Protein 4JQR (pdb70)

CATH classification: 2.60.120.1350

Radius of gyration: 16.67 Å; Cα contacts (8 Å, |Δi|>4): 596; chains: 1; bounding box: 35×40×43 Å

Structure (mmCIF, N/CA/C/O backbone):
data_4JQR
#
_entry.id   4JQR
#
_cell.length_a   98.573
_cell.length_b   98.573
_cell.length_c   69.284
_cell.angle_alpha   90.000
_cell.angle_beta   90.000
_cell.angle_gamma   120.000
#
_symmetry.space_group_name_H-M   'P 32 2 1'
#
loop_
_entity.id
_entity.type
_entity.pdbx_description
1 polymer 'hypothetical protein'
2 non-polymer 'SODIUM ION'
3 non-polymer 'CHLORIDE ION'
4 non-polymer 'SULFATE ION'
5 non-polymer 1,2-ETHANEDIOL
6 water water
#
loop_
_atom_site.group_PDB
_atom_site.id
_atom_site.type_symbol
_atom_site.label_atom_id
_atom_site.label_alt_id
_atom_site.label_comp_id
_atom_site.label_asym_id
_atom_site.label_entity_id
_atom_site.label_seq_id
_atom_site.pdbx_PDB_ins_code
_atom_site.Cartn_x
_atom_site.Cartn_y
_atom_site.Cartn_z
_atom_site.occupancy
_atom_site.B_iso_or_equiv
_atom_site.auth_seq_id
_atom_site.auth_comp_id
_atom_site.auth_asym_id
_atom_site.auth_atom_id
_atom_site.pdbx_PDB_model_num
ATOM 1 N N . LYS A 1 8 ? 35.921 24.243 5.241 1.00 67.96 26 LYS A N 1
ATOM 2 C CA . LYS A 1 8 ? 37.245 24.834 5.483 1.00 65.59 26 LYS A CA 1
ATOM 3 C C . LYS A 1 8 ? 37.106 26.294 5.951 1.00 65.21 26 LYS A C 1
ATOM 4 O O . LYS A 1 8 ? 36.703 27.165 5.167 1.00 65.92 26 LYS A O 1
ATOM 7 N N . ASN A 1 9 ? 37.426 26.537 7.242 1.00 56.50 27 ASN A N 1
ATOM 8 C CA . ASN A 1 9 ? 37.382 27.834 7.920 1.00 53.06 27 ASN A CA 1
ATOM 9 C C . ASN A 1 9 ? 38.276 28.876 7.202 1.00 47.81 27 ASN A C 1
ATOM 10 O O . ASN A 1 9 ? 39.337 28.546 6.665 1.00 43.84 27 ASN A O 1
ATOM 15 N N . GLU A 1 10 ? 37.767 30.118 7.140 1.00 42.06 28 GLU A N 1
ATOM 16 C CA . GLU A 1 10 ? 38.403 31.276 6.525 1.00 40.09 28 GLU A CA 1
ATOM 17 C C . GLU A 1 10 ? 38.648 32.365 7.552 1.00 42.63 28 GLU A C 1
ATOM 18 O O . GLU A 1 10 ? 37.801 32.617 8.409 1.00 42.39 28 GLU A O 1
ATOM 24 N N . VAL A 1 11 ? 39.787 33.033 7.438 1.00 37.63 29 VAL A N 1
ATOM 25 C CA . VAL A 1 11 ? 40.121 34.127 8.334 1.00 37.38 29 VAL A CA 1
ATOM 26 C C . VAL A 1 11 ? 40.645 35.277 7.480 1.00 37.52 29 VAL A C 1
ATOM 27 O O . VAL A 1 11 ? 41.374 35.055 6.516 1.00 35.55 29 VAL A O 1
ATOM 31 N N . VAL A 1 12 ? 40.197 36.493 7.789 1.00 33.62 30 VAL A N 1
ATOM 32 C CA . VAL A 1 12 ? 40.634 37.698 7.090 1.00 32.51 30 VAL A CA 1
ATOM 33 C C . VAL A 1 12 ? 41.681 38.377 7.970 1.00 36.75 30 VAL A C 1
ATOM 34 O O . VAL A 1 12 ? 41.417 38.688 9.132 1.00 36.96 30 VAL A O 1
ATOM 38 N N . VAL A 1 13 ? 42.886 38.557 7.426 1.00 34.28 31 VAL A N 1
ATOM 39 C CA . VAL A 1 13 ? 43.995 39.199 8.144 1.00 33.85 31 VAL A CA 1
ATOM 40 C C . VAL A 1 13 ? 43.628 40.688 8.380 1.00 37.21 31 VAL A C 1
ATOM 41 O O . VAL A 1 13 ? 43.055 41.332 7.494 1.00 37.14 31 VAL A O 1
ATOM 45 N N . SER A 1 14 ? 43.883 41.198 9.593 1.00 32.24 32 SER A N 1
ATOM 46 C CA . SER A 1 14 ? 43.515 42.577 9.897 1.00 32.36 32 SER A CA 1
ATOM 47 C C . SER A 1 14 ? 44.604 43.322 10.640 1.00 36.06 32 SER A C 1
ATOM 48 O O . SER A 1 14 ? 45.149 42.825 11.631 1.00 36.15 32 SER A O 1
ATOM 51 N N . PHE A 1 15 ? 44.877 44.543 10.179 1.00 32.24 33 PHE A N 1
ATOM 52 C CA . PHE A 1 15 ? 45.823 45.464 10.816 1.00 31.70 33 PHE A CA 1
ATOM 53 C C . PHE A 1 15 ? 45.079 46.631 11.453 1.00 37.02 33 PHE A C 1
ATOM 54 O O . PHE A 1 15 ? 45.696 47.636 11.807 1.00 38.49 33 PHE A O 1
ATOM 62 N N . GLU A 1 16 ? 43.762 46.476 11.655 1.00 35.42 34 GLU A N 1
ATOM 63 C CA . GLU A 1 16 ? 42.957 47.464 12.370 1.00 38.80 34 GLU A CA 1
ATOM 64 C C . GLU A 1 16 ? 43.429 47.537 13.832 1.00 46.98 34 GLU A C 1
ATOM 65 O O . GLU A 1 16 ? 44.011 46.569 14.355 1.00 46.49 34 GLU A O 1
ATOM 71 N N . ASN A 1 17 ? 43.211 48.681 14.471 1.00 46.15 35 ASN A N 1
ATOM 72 C CA . ASN A 1 17 ? 43.544 48.923 15.886 1.00 47.65 35 ASN A CA 1
ATOM 73 C C . ASN A 1 17 ? 45.060 48.964 16.138 1.00 51.92 35 ASN A C 1
ATOM 74 O O . ASN A 1 17 ? 45.490 48.810 17.281 1.00 53.87 35 ASN A O 1
ATOM 79 N N . LEU A 1 18 ? 45.864 49.180 15.084 1.00 46.07 36 LEU A N 1
ATOM 80 C CA . LEU A 1 18 ? 47.313 49.293 15.209 1.00 44.81 36 LEU A CA 1
ATOM 81 C C . LEU A 1 18 ? 47.741 50.740 14.998 1.00 51.57 36 LEU A C 1
ATOM 82 O O . LEU A 1 18 ? 48.585 51.237 15.746 1.00 54.51 36 LEU A O 1
ATOM 87 N N . LEU A 1 19 ? 47.093 51.442 14.057 1.00 46.53 37 LEU A N 1
ATOM 88 C CA . LEU A 1 19 ? 47.375 52.849 13.795 1.00 47.09 37 LEU A CA 1
ATOM 89 C C . LEU A 1 19 ? 46.455 53.720 14.653 1.00 55.67 37 LEU A C 1
ATOM 90 O O . LEU A 1 19 ? 45.235 53.538 14.638 1.00 56.36 37 LEU A O 1
ATOM 95 N N . THR A 1 20 ? 47.045 54.644 15.417 1.00 53.92 38 THR A N 1
ATOM 96 C CA . THR A 1 20 ? 46.282 55.525 16.320 1.00 56.68 38 THR A CA 1
ATOM 97 C C . THR A 1 20 ? 45.888 56.854 15.647 1.00 62.33 38 THR A C 1
ATOM 98 O O . THR A 1 20 ? 44.901 57.477 16.052 1.00 64.64 38 THR A O 1
ATOM 102 N N . GLU A 1 21 ? 46.670 57.287 14.640 1.00 55.68 39 GLU A N 1
ATOM 103 C CA . GLU A 1 21 ? 46.470 58.570 13.968 1.00 55.24 39 GLU A CA 1
ATOM 104 C C . GLU A 1 21 ? 46.049 58.405 12.518 1.00 55.20 39 GLU A C 1
ATOM 105 O O . GLU A 1 21 ? 46.361 57.395 11.887 1.00 52.30 39 GLU A O 1
ATOM 111 N N . GLU A 1 22 ? 45.356 59.415 11.986 1.00 51.63 40 GLU A N 1
ATOM 112 C CA . GLU A 1 22 ? 44.956 59.465 10.585 1.00 50.97 40 GLU A CA 1
ATOM 113 C C . GLU A 1 22 ? 46.180 59.719 9.734 1.00 52.74 40 GLU A C 1
ATOM 114 O O . GLU A 1 22 ? 47.157 60.276 10.236 1.00 52.51 40 GLU A O 1
ATOM 120 N N . ASN A 1 23 ? 46.139 59.305 8.451 1.00 48.24 41 ASN A N 1
ATOM 121 C CA . ASN A 1 23 ? 47.212 59.514 7.482 1.00 47.38 41 ASN A CA 1
ATOM 122 C C . ASN A 1 23 ? 48.571 58.992 8.030 1.00 48.58 41 ASN A C 1
ATOM 123 O O . ASN A 1 23 ? 49.591 59.679 7.976 1.00 48.87 41 ASN A O 1
ATOM 128 N N . SER A 1 24 ? 48.564 57.780 8.583 1.00 43.31 42 SER A N 1
ATOM 129 C CA . SER A 1 24 ? 49.780 57.172 9.126 1.00 41.24 42 SER A CA 1
ATOM 130 C C . SER A 1 24 ? 50.030 55.804 8.475 1.00 41.43 42 SER A C 1
ATOM 131 O O . SER A 1 24 ? 49.177 55.280 7.755 1.00 39.25 42 SER A O 1
ATOM 134 N N . GLN A 1 25 ? 51.227 55.258 8.712 1.00 36.88 43 GLN A N 1
ATOM 135 C CA . GLN A 1 25 ? 51.713 53.996 8.159 1.00 34.33 43 GLN A CA 1
ATOM 136 C C . GLN A 1 25 ? 52.623 53.289 9.156 1.00 38.09 43 GLN A C 1
ATOM 137 O O . GLN A 1 25 ? 53.046 53.893 10.147 1.00 37.85 43 GLN A O 1
ATOM 143 N N . PHE A 1 26 ? 53.006 52.047 8.834 1.00 33.46 44 PHE A N 1
ATOM 144 C CA . PHE A 1 26 ? 53.979 51.316 9.627 1.00 31.78 44 PHE A CA 1
ATOM 145 C C . PHE A 1 26 ? 55.325 52.038 9.558 1.00 35.02 44 PHE A C 1
ATOM 146 O O . PHE A 1 26 ? 55.790 52.410 8.469 1.00 32.58 44 PHE A O 1
ATOM 154 N N . ILE A 1 27 ? 55.962 52.197 10.718 1.00 32.40 45 ILE A N 1
ATOM 155 C CA . ILE A 1 27 ? 57.288 52.810 10.803 1.00 33.11 45 ILE A CA 1
ATOM 156 C C . ILE A 1 27 ? 58.203 51.811 11.481 1.00 37.03 45 ILE A C 1
ATOM 157 O O . ILE A 1 27 ? 57.931 51.381 12.608 1.00 36.21 45 ILE A O 1
ATOM 162 N N . ALA A 1 28 ? 59.292 51.445 10.789 1.00 34.29 46 ALA A N 1
ATOM 163 C CA . ALA A 1 28 ? 60.307 50.521 11.291 1.00 34.16 46 ALA A CA 1
ATOM 164 C C . ALA A 1 28 ? 60.952 51.017 12.598 1.00 39.97 46 ALA A C 1
ATOM 165 O O . ALA A 1 28 ? 60.963 52.217 12.866 1.00 38.21 46 ALA A O 1
ATOM 167 N N . ASP A 1 29 ? 61.511 50.081 13.382 1.00 40.08 47 ASP A N 1
ATOM 168 C CA . ASP A 1 29 ? 62.213 50.363 14.628 1.00 42.81 47 ASP A CA 1
ATOM 169 C C . ASP A 1 29 ? 63.568 51.027 14.365 1.00 48.78 47 ASP A C 1
ATOM 170 O O . ASP A 1 29 ? 64.000 51.870 15.159 1.00 52.22 47 ASP A O 1
ATOM 175 N N . GLY A 1 30 ? 64.217 50.650 13.265 1.00 42.46 48 GLY A N 1
ATOM 176 C CA . GLY A 1 30 ? 65.524 51.176 12.883 1.00 42.21 48 GLY A CA 1
ATOM 177 C C . GLY A 1 30 ? 65.554 52.630 12.450 1.00 44.49 48 GLY A C 1
ATOM 178 O O . GLY A 1 30 ? 64.535 53.328 12.463 1.00 43.16 48 GLY A O 1
ATOM 179 N N . THR A 1 31 ? 66.747 53.096 12.061 1.00 41.75 49 THR A N 1
ATOM 180 C CA . THR A 1 31 ? 66.952 54.474 11.632 1.00 42.30 49 THR A CA 1
ATOM 181 C C . THR A 1 31 ? 67.024 54.524 10.096 1.00 43.89 49 THR A C 1
ATOM 182 O O . THR A 1 31 ? 67.958 53.960 9.516 1.00 42.63 49 THR A O 1
ATOM 186 N N . PRO A 1 32 ? 66.042 55.184 9.427 1.00 39.35 50 PRO A N 1
ATOM 187 C CA . PRO A 1 32 ? 66.100 55.287 7.952 1.00 38.58 50 PRO A CA 1
ATOM 188 C C . PRO A 1 32 ? 67.277 56.153 7.507 1.00 45.19 50 PRO A C 1
ATOM 189 O O . PRO A 1 32 ? 67.626 57.129 8.190 1.00 47.70 50 PRO A O 1
ATOM 193 N N . ASN A 1 33 ? 67.921 55.776 6.395 1.00 39.70 51 ASN A N 1
ATOM 194 C CA . ASN A 1 33 ? 69.053 56.539 5.886 1.00 40.21 51 ASN A CA 1
ATOM 195 C C . ASN A 1 33 ? 68.878 56.759 4.368 1.00 42.63 51 ASN A C 1
ATOM 196 O O . ASN A 1 33 ? 67.936 56.228 3.783 1.00 39.69 51 ASN A O 1
ATOM 201 N N . ASN A 1 34 ? 69.731 57.590 3.759 1.00 40.89 52 ASN A N 1
ATOM 202 C CA . ASN A 1 34 ? 69.646 57.928 2.339 1.00 41.57 52 ASN A CA 1
ATOM 203 C C . ASN A 1 34 ? 70.676 57.152 1.508 1.00 45.88 52 ASN A C 1
ATOM 204 O O . ASN A 1 34 ? 70.988 57.558 0.381 1.00 45.18 52 ASN A O 1
ATOM 209 N N . GLN A 1 35 ? 71.206 56.041 2.068 1.00 41.58 53 GLN A N 1
ATOM 210 C CA . GLN A 1 35 ? 72.226 55.244 1.387 1.00 40.71 53 GLN A CA 1
ATOM 211 C C . GLN A 1 35 ? 71.626 54.021 0.760 1.00 44.46 53 GLN A C 1
ATOM 212 O O . GLN A 1 35 ? 71.888 53.732 -0.406 1.00 43.98 53 GLN A O 1
ATOM 218 N N . ALA A 1 36 ? 70.816 53.297 1.523 1.00 42.00 54 ALA A N 1
ATOM 219 C CA . ALA A 1 36 ? 70.198 52.083 1.028 1.00 40.93 54 ALA A CA 1
ATOM 220 C C . ALA A 1 36 ? 68.998 51.743 1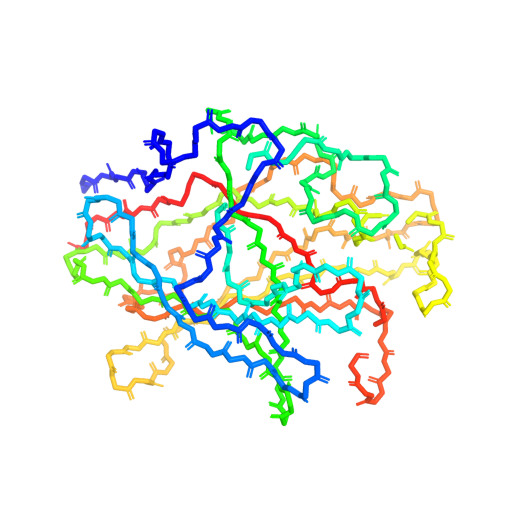.851 1.00 42.64 54 ALA A C 1
ATOM 221 O O . ALA A 1 36 ? 68.921 52.120 3.024 1.00 42.29 54 ALA A O 1
ATOM 223 N N . PHE A 1 37 ? 68.088 50.971 1.251 1.00 36.38 55 PHE A N 1
ATOM 224 C CA . PHE A 1 37 ? 66.953 50.416 1.960 1.00 34.59 55 PHE A CA 1
ATOM 225 C C . PHE A 1 37 ? 67.452 49.420 2.991 1.00 39.07 55 PHE A C 1
ATOM 226 O O . PHE A 1 37 ? 68.415 48.694 2.739 1.00 39.80 55 PHE A O 1
ATOM 234 N N . GLN A 1 38 ? 66.824 49.416 4.155 1.00 34.94 56 GLN A N 1
ATOM 235 C CA . GLN A 1 38 ? 67.059 48.437 5.201 1.00 34.23 56 GLN A CA 1
ATOM 236 C C . GLN A 1 38 ? 65.822 47.571 5.205 1.00 36.61 56 GLN A C 1
ATOM 237 O O . GLN A 1 38 ? 64.777 48.038 4.768 1.00 35.60 56 GLN A O 1
ATOM 243 N N . GLU A 1 39 ? 65.914 46.320 5.647 1.00 33.39 57 GLU A N 1
ATOM 244 C CA . GLU A 1 39 ? 64.742 45.466 5.646 1.00 31.38 57 GLU A CA 1
ATOM 245 C C . GLU A 1 39 ? 64.364 45.049 7.056 1.00 36.80 57 GLU A C 1
ATOM 246 O O . GLU A 1 39 ? 65.220 44.745 7.883 1.00 37.74 57 GLU A O 1
ATOM 252 N N . THR A 1 40 ? 63.059 45.014 7.316 1.00 32.33 58 THR A N 1
ATOM 253 C CA . THR A 1 40 ? 62.527 44.544 8.579 1.00 31.68 58 THR A CA 1
ATOM 254 C C . THR A 1 40 ? 61.266 43.749 8.218 1.00 34.37 58 THR A C 1
ATOM 255 O O . THR A 1 40 ? 61.027 43.465 7.042 1.00 30.87 58 THR A O 1
ATOM 259 N N . ASP A 1 41 ? 60.498 43.355 9.230 1.00 32.60 59 ASP A N 1
ATOM 260 C CA . ASP A 1 41 ? 59.302 42.558 9.067 1.00 31.79 59 ASP A CA 1
ATOM 261 C C . ASP A 1 41 ? 58.279 42.932 10.083 1.00 34.13 59 ASP A C 1
ATOM 262 O O . ASP A 1 41 ? 58.628 43.407 11.153 1.00 34.42 59 ASP A O 1
ATOM 267 N N . PHE A 1 42 ? 57.017 42.670 9.777 1.00 29.48 60 PHE A N 1
ATOM 268 C CA . PHE A 1 42 ? 55.940 42.827 10.758 1.00 29.28 60 PHE A CA 1
ATOM 269 C C . PHE A 1 42 ? 54.991 41.680 10.547 1.00 32.44 60 PHE A C 1
ATOM 270 O O . PHE A 1 42 ? 54.897 41.144 9.438 1.00 32.28 60 PHE A O 1
ATOM 278 N N . LYS A 1 43 ? 54.307 41.286 11.593 1.00 29.10 61 LYS A N 1
ATOM 279 C CA . LYS A 1 43 ? 53.295 40.258 11.433 1.00 29.33 61 LYS A CA 1
ATOM 280 C C . LYS A 1 43 ? 51.962 40.852 11.904 1.00 33.99 61 LYS A C 1
ATOM 281 O O . LYS A 1 43 ? 51.952 41.884 12.584 1.00 33.93 61 LYS A O 1
ATOM 287 N N . ASP A 1 44 ? 50.844 40.264 11.480 1.00 30.31 62 ASP A N 1
ATOM 288 C CA . ASP A 1 44 ? 49.528 40.737 11.914 1.00 30.47 62 ASP A CA 1
ATOM 289 C C . ASP A 1 44 ? 49.301 40.394 13.411 1.00 34.94 62 ASP A C 1
ATOM 290 O O . ASP A 1 44 ? 49.971 39.489 13.939 1.00 32.14 62 ASP A O 1
ATOM 295 N N . PRO A 1 45 ? 48.332 41.036 14.112 1.00 34.24 63 PRO A N 1
ATOM 296 C CA . PRO A 1 45 ? 48.128 40.713 15.547 1.00 34.35 63 PRO A CA 1
ATOM 297 C C . PRO A 1 45 ? 47.747 39.252 15.859 1.00 35.79 63 PRO A C 1
ATOM 298 O O . PRO A 1 45 ? 47.893 38.849 17.006 1.00 35.21 63 PRO A O 1
ATOM 302 N N . LYS A 1 46 ? 47.286 38.461 14.867 1.00 31.33 64 LYS A N 1
ATOM 303 C CA . LYS A 1 46 ? 46.901 37.059 15.105 1.00 30.50 64 LYS A CA 1
ATOM 304 C C . LYS A 1 46 ? 48.032 36.081 14.728 1.00 33.30 64 LYS A C 1
ATOM 305 O O . LYS A 1 46 ? 47.832 34.854 14.779 1.00 32.30 64 LYS A O 1
ATOM 311 N N . ASN A 1 47 ? 49.227 36.630 14.382 1.00 28.77 65 ASN A N 1
ATOM 312 C CA . ASN A 1 47 ? 50.447 35.867 14.053 1.00 28.90 65 ASN A CA 1
ATOM 313 C C . ASN A 1 47 ? 50.182 34.853 12.935 1.00 31.81 65 ASN A C 1
ATOM 314 O O . ASN A 1 47 ? 50.593 33.697 13.011 1.00 32.06 65 ASN A O 1
ATOM 319 N N . LEU A 1 48 ? 49.491 35.302 11.898 1.00 28.12 66 LEU A N 1
ATOM 320 C CA . LEU A 1 48 ? 49.127 34.463 10.766 1.00 27.05 66 LEU A CA 1
ATOM 321 C C . LEU A 1 48 ? 50.122 34.582 9.625 1.00 30.34 66 LEU A C 1
ATOM 322 O O . LEU A 1 48 ? 50.479 33.573 8.999 1.00 29.34 66 LEU A O 1
ATOM 327 N N . ILE A 1 49 ? 50.555 35.820 9.334 1.00 27.10 67 ILE A N 1
ATOM 328 C CA . ILE A 1 49 ? 51.438 36.110 8.213 1.00 25.08 67 ILE A CA 1
ATOM 329 C C . ILE A 1 49 ? 52.543 37.095 8.597 1.00 28.81 67 ILE A C 1
ATOM 330 O O . ILE A 1 49 ? 52.277 38.097 9.252 1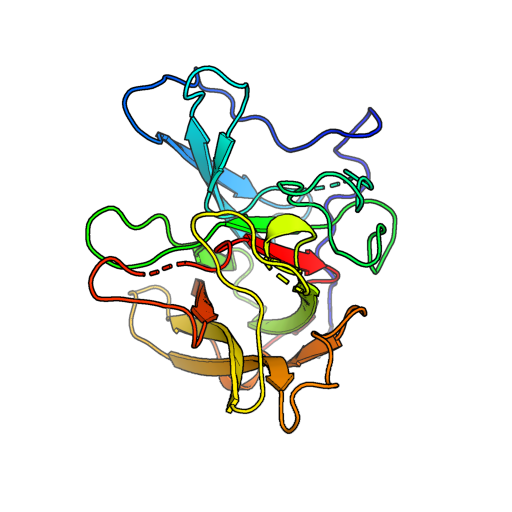.00 28.06 67 ILE A O 1
ATOM 335 N N . ASN A 1 50 ? 53.765 36.821 8.132 1.00 26.08 68 ASN A N 1
ATOM 336 C CA . ASN A 1 50 ? 54.908 37.723 8.226 1.00 26.03 68 ASN A CA 1
ATOM 337 C C . ASN A 1 50 ? 55.019 38.507 6.908 1.00 29.32 68 ASN A C 1
ATOM 338 O O . ASN A 1 50 ? 55.024 37.898 5.846 1.00 28.60 68 ASN A O 1
ATOM 343 N N . PHE A 1 51 ? 55.121 39.840 6.975 1.00 27.23 69 PHE A N 1
ATOM 344 C CA . PHE A 1 51 ? 55.288 40.705 5.785 1.00 26.22 69 PHE A CA 1
ATOM 345 C C . PHE A 1 51 ? 56.643 41.391 5.856 1.00 30.00 69 PHE A C 1
ATOM 346 O O . PHE A 1 51 ? 56.977 41.969 6.894 1.00 29.90 69 PHE A O 1
ATOM 354 N N . ASN A 1 52 ? 57.440 41.315 4.790 1.00 26.16 70 ASN A N 1
ATOM 355 C CA . ASN A 1 52 ? 58.729 42.001 4.811 1.00 26.23 70 ASN A CA 1
ATOM 356 C C . ASN A 1 52 ? 58.508 43.501 4.509 1.00 30.99 70 ASN A C 1
ATOM 357 O O . ASN A 1 52 ? 57.497 43.889 3.916 1.00 29.89 70 ASN A O 1
ATOM 362 N N . HIS A 1 53 ? 59.420 44.346 4.978 1.00 29.15 71 HIS A N 1
ATOM 363 C CA . HIS A 1 53 ? 59.275 45.789 4.848 1.00 28.16 71 HIS A CA 1
ATOM 364 C C . HIS A 1 53 ? 60.623 46.441 4.663 1.00 32.23 71 HIS A C 1
ATOM 365 O O . HIS A 1 53 ? 61.508 46.258 5.497 1.00 33.15 71 HIS A O 1
ATOM 372 N N . TYR A 1 54 ? 60.781 47.209 3.579 1.00 28.41 72 TYR A N 1
ATOM 373 C CA . TYR A 1 54 ? 62.001 47.957 3.317 1.00 28.39 72 TYR A CA 1
ATOM 374 C C . TYR A 1 54 ? 61.779 49.415 3.657 1.00 32.86 72 TYR A C 1
ATOM 375 O O . TYR A 1 54 ? 60.676 49.923 3.471 1.00 32.84 72 TYR A O 1
ATOM 384 N N . TYR A 1 55 ? 62.820 50.110 4.119 1.00 29.35 73 TYR A N 1
ATOM 385 C CA . TYR A 1 55 ? 62.655 51.505 4.486 1.00 29.23 73 TYR A CA 1
ATOM 386 C C . TYR A 1 55 ? 63.940 52.286 4.323 1.00 33.76 73 TYR A C 1
ATOM 387 O O . TYR A 1 55 ? 65.041 51.759 4.507 1.00 34.35 73 TYR A O 1
ATOM 396 N N . ALA A 1 56 ? 63.769 53.568 4.019 1.00 30.84 74 ALA A N 1
ATOM 397 C CA . ALA A 1 56 ? 64.811 54.573 3.831 1.00 32.52 74 ALA A CA 1
ATOM 398 C C . ALA A 1 56 ? 64.189 55.965 3.915 1.00 36.87 74 ALA A C 1
ATOM 399 O O . ALA A 1 56 ? 62.975 56.111 4.046 1.00 37.74 74 ALA A O 1
ATOM 401 N N . ASP A 1 57 ? 65.023 56.973 3.867 1.00 34.22 75 ASP A N 1
ATOM 402 C CA . ASP A 1 57 ? 64.630 58.365 3.782 1.00 35.45 75 ASP A CA 1
ATOM 403 C C . ASP A 1 57 ? 65.651 58.971 2.867 1.00 40.43 75 ASP A C 1
ATOM 404 O O . ASP A 1 57 ? 66.799 59.140 3.269 1.00 40.68 75 ASP A O 1
ATOM 409 N N . TRP A 1 58 ? 65.264 59.230 1.614 1.00 38.89 76 TRP A N 1
ATOM 410 C CA . TRP A 1 58 ? 66.186 59.781 0.609 1.00 40.71 76 TRP A CA 1
ATOM 411 C C . TRP A 1 58 ? 66.321 61.318 0.711 1.00 49.65 76 TRP A C 1
ATOM 412 O O . TRP A 1 58 ? 67.071 61.925 -0.069 1.00 50.35 76 TRP A O 1
ATOM 423 N N . GLY A 1 59 ? 65.627 61.919 1.679 1.00 48.02 77 GLY A N 1
ATOM 424 C CA . GLY A 1 59 ? 65.632 63.361 1.903 1.00 49.92 77 GLY A CA 1
ATOM 425 C C . GLY A 1 59 ? 64.268 64.025 1.823 1.00 55.28 77 GLY A C 1
ATOM 426 O O . GLY A 1 59 ? 64.150 65.205 2.141 1.00 57.60 77 GLY A O 1
ATOM 427 N N . SER A 1 60 ? 63.229 63.279 1.412 1.00 51.61 78 SER A N 1
ATOM 428 C CA . SER A 1 60 ? 61.842 63.761 1.295 1.00 51.75 78 SER A CA 1
ATOM 429 C C . SER A 1 60 ? 60.884 63.110 2.354 1.00 55.51 78 SER A C 1
ATOM 430 O O . SER A 1 60 ? 59.667 63.292 2.278 1.00 56.38 78 SER A O 1
ATOM 433 N N . GLY A 1 61 ? 61.433 62.355 3.304 1.00 49.55 79 GLY A N 1
ATOM 434 C CA . GLY A 1 61 ? 60.642 61.666 4.323 1.00 47.32 79 GLY A CA 1
ATOM 435 C C . GLY A 1 61 ? 60.684 60.153 4.189 1.00 46.88 79 GLY A C 1
ATOM 436 O O . GLY A 1 61 ? 61.318 59.624 3.269 1.00 45.92 79 GLY A O 1
ATOM 437 N N . TYR A 1 62 ? 60.021 59.444 5.114 1.00 39.78 80 TYR A N 1
ATOM 438 C CA . TYR A 1 62 ? 60.003 57.978 5.158 1.00 37.10 80 TYR A CA 1
ATOM 439 C C . TYR A 1 62 ? 59.524 57.367 3.830 1.00 42.24 80 TYR A C 1
ATOM 440 O O . TYR A 1 62 ? 58.429 57.668 3.348 1.00 43.56 80 TYR A O 1
ATOM 449 N N . SER A 1 63 ? 60.381 56.529 3.232 1.00 36.80 81 SER A N 1
ATOM 450 C CA . SER A 1 63 ? 60.135 55.857 1.961 1.00 35.15 81 SER A CA 1
ATOM 451 C C . SER A 1 63 ? 60.177 54.331 2.182 1.00 38.25 81 SER A C 1
ATOM 452 O O . SER A 1 63 ? 61.164 53.805 2.701 1.00 36.66 81 SER A O 1
ATOM 455 N N . PHE A 1 64 ? 59.099 53.632 1.822 1.00 34.90 82 PHE A N 1
ATOM 456 C CA . PHE A 1 64 ? 59.009 52.181 2.023 1.00 33.00 82 PHE A CA 1
ATOM 457 C C . PHE A 1 64 ? 59.023 51.408 0.693 1.00 36.43 82 PHE A C 1
ATOM 458 O O . PHE A 1 64 ? 58.731 51.950 -0.365 1.00 36.30 82 PHE A O 1
ATOM 466 N N . ALA A 1 65 ? 59.322 50.117 0.781 1.00 32.14 83 ALA A N 1
ATOM 467 C CA . ALA A 1 65 ? 59.214 49.130 -0.285 1.00 30.91 83 ALA A CA 1
ATOM 468 C C . ALA A 1 65 ? 58.826 47.831 0.414 1.00 33.08 83 ALA A C 1
ATOM 469 O O . ALA A 1 65 ? 58.747 47.808 1.661 1.00 30.50 83 ALA A O 1
ATOM 471 N N . GLY A 1 66 ? 58.474 46.801 -0.350 1.00 29.22 84 GLY A N 1
ATOM 472 C CA . GLY A 1 66 ? 57.909 45.603 0.259 1.00 28.06 84 GLY A CA 1
ATOM 473 C C . GLY A 1 66 ? 56.496 45.975 0.687 1.00 30.77 84 GLY A C 1
ATOM 474 O O . GLY A 1 66 ? 55.834 46.764 0.008 1.00 29.77 84 GLY A O 1
ATOM 475 N N . PHE A 1 67 ? 56.059 45.511 1.852 1.00 27.46 85 PHE A N 1
ATOM 476 C CA . PHE A 1 67 ? 54.717 45.805 2.361 1.00 27.26 85 PHE A CA 1
ATOM 477 C C . PHE A 1 67 ? 54.715 46.876 3.468 1.00 31.93 85 PHE A C 1
ATOM 478 O O . PHE A 1 67 ? 55.696 47.028 4.206 1.00 31.34 85 PHE A O 1
ATOM 486 N N . SER A 1 68 ? 53.575 47.564 3.619 1.00 28.95 86 SER A N 1
ATOM 487 C CA . SER A 1 68 ? 53.337 48.514 4.713 1.00 28.95 86 SER A CA 1
ATOM 488 C C . SER A 1 68 ? 51.862 48.631 5.008 1.00 33.39 86 SER A C 1
ATOM 489 O O . SER A 1 68 ? 51.083 48.831 4.083 1.00 33.96 86 SER A O 1
ATOM 492 N N . TYR A 1 69 ? 51.470 48.559 6.290 1.00 29.84 87 TYR A N 1
ATOM 493 C CA . TYR A 1 69 ? 50.071 48.781 6.608 1.00 29.70 87 TYR A CA 1
ATOM 494 C C . TYR A 1 69 ? 49.905 50.278 6.886 1.00 34.18 87 TYR A C 1
ATOM 495 O O . TYR A 1 69 ? 50.778 50.917 7.491 1.00 33.62 87 TYR A O 1
ATOM 512 N N . ASN A 1 71 ? 46.644 53.783 6.661 1.00 34.46 89 ASN A N 1
ATOM 513 C CA . ASN A 1 71 ? 45.260 54.248 6.566 1.00 35.75 89 ASN A CA 1
ATOM 514 C C . ASN A 1 71 ? 45.201 55.555 5.714 1.00 40.63 89 ASN A C 1
ATOM 515 O O . ASN A 1 71 ? 44.199 56.272 5.766 1.00 40.37 89 ASN A O 1
ATOM 520 N N . ILE A 1 72 ? 46.290 55.865 4.957 1.00 37.37 90 ILE A N 1
ATOM 521 C CA . ILE A 1 72 ? 46.379 57.065 4.111 1.00 39.09 90 ILE A CA 1
ATOM 522 C C . ILE A 1 72 ? 45.230 57.057 3.066 1.00 44.43 90 ILE A C 1
ATOM 523 O O . ILE A 1 72 ? 45.046 56.068 2.359 1.00 42.42 90 ILE A O 1
ATOM 528 N N . THR A 1 73 ? 44.455 58.159 3.004 1.00 43.5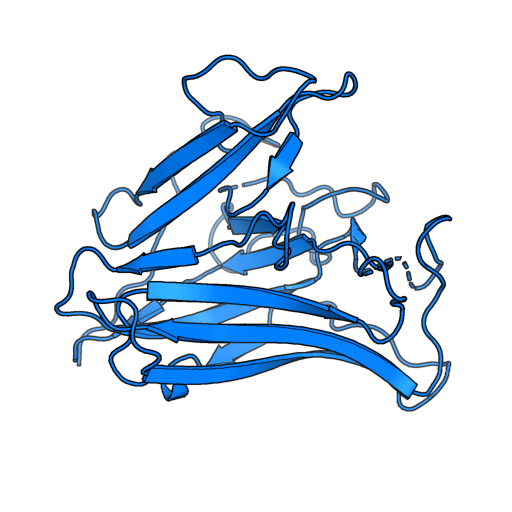8 91 THR A N 1
ATOM 529 C CA . THR A 1 73 ? 43.298 58.294 2.102 1.00 44.17 91 THR A CA 1
ATOM 530 C C . THR A 1 73 ? 43.549 59.238 0.899 1.00 48.98 91 THR A C 1
ATOM 531 O O . THR A 1 73 ? 42.672 59.363 0.039 1.00 48.48 91 THR A O 1
ATOM 535 N N . ASP A 1 74 ? 44.714 59.917 0.856 1.00 45.94 92 ASP A N 1
ATOM 536 C CA . ASP A 1 74 ? 45.052 60.874 -0.206 1.00 45.97 92 ASP A CA 1
ATOM 537 C C . ASP A 1 74 ? 45.109 60.175 -1.589 1.00 47.26 92 ASP A C 1
ATOM 538 O O . ASP A 1 74 ? 46.071 59.469 -1.885 1.00 46.05 92 ASP A O 1
ATOM 543 N N . ASN A 1 75 ? 44.062 60.361 -2.417 1.00 43.31 93 ASN A N 1
ATOM 544 C CA . ASN A 1 75 ? 44.029 59.809 -3.774 1.00 42.14 93 ASN A CA 1
ATOM 545 C C . ASN A 1 75 ? 44.123 60.973 -4.799 1.00 47.70 93 ASN A C 1
ATOM 546 O O . ASN A 1 75 ? 43.670 60.845 -5.943 1.00 45.74 93 ASN A O 1
ATOM 551 N N . GLN A 1 76 ? 44.760 62.090 -4.385 1.00 46.67 94 GLN A N 1
ATOM 552 C CA . GLN A 1 76 ? 44.929 63.265 -5.242 1.00 48.52 94 GLN A CA 1
ATOM 553 C C . GLN A 1 76 ? 46.405 63.564 -5.534 1.00 53.20 94 GLN A C 1
ATOM 554 O O . GLN A 1 76 ? 46.727 63.911 -6.666 1.00 52.76 94 GLN A O 1
ATOM 560 N N . THR A 1 77 ? 47.296 63.435 -4.531 1.00 50.50 95 THR A N 1
ATOM 561 C CA . THR A 1 77 ? 48.727 63.681 -4.739 1.00 49.89 95 THR A CA 1
ATOM 562 C C . THR A 1 77 ? 49.260 62.618 -5.694 1.00 50.94 95 THR A C 1
ATOM 563 O O . THR A 1 77 ? 49.016 61.423 -5.513 1.00 48.21 95 THR A O 1
ATOM 567 N N . ALA A 1 78 ? 49.942 63.089 -6.742 1.00 48.65 96 ALA A N 1
ATOM 568 C CA . ALA A 1 78 ? 50.473 62.312 -7.860 1.00 47.51 96 ALA A CA 1
ATOM 569 C C . ALA A 1 78 ? 51.380 61.146 -7.444 1.00 48.95 96 ALA A C 1
ATOM 570 O O . ALA A 1 78 ? 51.432 60.173 -8.178 1.00 47.00 96 ALA A O 1
ATOM 572 N N . ASN A 1 79 ? 52.067 61.221 -6.292 1.00 45.90 97 ASN A N 1
ATOM 573 C CA . ASN A 1 79 ? 52.955 60.134 -5.856 1.00 44.62 97 ASN A CA 1
ATOM 574 C C . ASN A 1 79 ? 52.423 59.402 -4.596 1.00 45.28 97 ASN A C 1
ATOM 575 O O . ASN A 1 79 ? 53.202 58.787 -3.867 1.00 43.86 97 ASN A O 1
ATOM 580 N N . SER A 1 80 ? 51.106 59.450 -4.357 1.00 40.20 98 SER A N 1
ATOM 581 C CA . SER A 1 80 ? 50.522 58.824 -3.173 1.00 38.88 98 SER A CA 1
ATOM 582 C C . SER A 1 80 ? 50.458 57.274 -3.268 1.00 41.11 98 SER A C 1
ATOM 583 O O . SER A 1 80 ? 50.045 56.736 -4.303 1.00 39.59 98 SER A O 1
ATOM 586 N N . PRO A 1 81 ? 50.834 56.554 -2.170 1.00 35.55 99 PRO A N 1
ATOM 587 C CA . PRO A 1 81 ? 50.723 55.084 -2.180 1.00 33.46 99 PRO A CA 1
ATOM 588 C C . PRO A 1 81 ? 49.294 54.607 -1.879 1.00 36.44 99 PRO A C 1
ATOM 589 O O . PRO A 1 81 ? 49.036 53.411 -1.921 1.00 35.02 99 PRO A O 1
ATOM 593 N N . ALA A 1 82 ? 48.382 55.536 -1.522 1.00 34.81 100 ALA A N 1
ATOM 594 C CA . ALA A 1 82 ? 46.997 55.236 -1.175 1.00 34.71 100 ALA A CA 1
ATOM 595 C C . ALA A 1 82 ? 46.246 54.643 -2.373 1.00 37.57 100 ALA A C 1
ATOM 596 O O . ALA A 1 82 ? 46.574 55.000 -3.495 1.00 37.15 100 ALA A O 1
ATOM 598 N N . PRO A 1 83 ? 45.230 53.757 -2.181 1.00 34.53 101 PRO A N 1
ATOM 599 C CA . PRO A 1 83 ? 44.495 53.251 -3.349 1.00 33.69 101 PRO A CA 1
ATOM 600 C C . PRO A 1 83 ? 43.757 54.400 -4.016 1.00 38.29 101 PRO A C 1
ATOM 601 O O . PRO A 1 83 ? 43.341 55.354 -3.336 1.00 39.49 101 PRO A O 1
ATOM 605 N N . ILE A 1 84 ? 43.587 54.309 -5.337 1.00 33.68 102 ILE A N 1
ATOM 606 C CA . ILE A 1 84 ? 42.915 55.333 -6.142 1.00 33.24 102 ILE A CA 1
ATOM 607 C C . ILE A 1 84 ? 41.461 55.546 -5.650 1.00 39.71 102 ILE A C 1
ATOM 608 O O . ILE A 1 84 ? 40.911 56.638 -5.829 1.00 40.98 102 ILE A O 1
ATOM 613 N N . THR A 1 85 ? 40.876 54.523 -4.987 1.00 36.94 103 THR A N 1
ATOM 614 C CA . THR A 1 85 ? 39.537 54.564 -4.362 1.00 38.13 103 THR A CA 1
ATOM 615 C C . THR A 1 85 ? 39.492 55.614 -3.249 1.00 43.62 103 THR A C 1
ATOM 616 O O . THR A 1 85 ? 38.419 56.107 -2.910 1.00 46.09 103 THR A O 1
ATOM 620 N N . GLY A 1 86 ? 40.650 55.899 -2.652 1.00 39.59 104 GLY A N 1
ATOM 621 C CA . GLY A 1 86 ? 40.768 56.832 -1.538 1.00 40.14 104 GLY A CA 1
ATOM 622 C C . GLY A 1 86 ? 40.282 56.236 -0.226 1.00 44.69 104 GLY A C 1
ATOM 623 O O . GLY A 1 86 ? 40.064 56.970 0.745 1.00 44.97 104 GLY A O 1
ATOM 624 N N . LYS A 1 87 ? 40.087 54.903 -0.182 1.00 39.32 105 LYS A N 1
ATOM 625 C CA . LYS A 1 87 ? 39.620 54.229 1.024 1.00 40.35 105 LYS A CA 1
ATOM 626 C C . LYS A 1 87 ? 39.894 52.733 0.985 1.00 42.76 105 LYS A C 1
ATOM 627 O O . LYS A 1 87 ? 39.970 52.151 -0.098 1.00 42.78 105 LYS A O 1
ATOM 633 N N . ALA A 1 88 ? 40.002 52.113 2.180 1.00 37.15 106 ALA A N 1
ATOM 634 C CA . ALA A 1 88 ? 40.220 50.675 2.358 1.00 34.92 106 ALA A CA 1
ATOM 635 C C . ALA A 1 88 ? 38.985 49.912 1.897 1.00 39.14 106 ALA A C 1
ATOM 636 O O . ALA A 1 88 ? 37.894 50.484 1.866 1.00 40.67 106 ALA A O 1
ATOM 638 N N . LYS A 1 89 ? 39.140 48.636 1.546 1.00 34.07 107 LYS A N 1
ATOM 639 C CA . LYS A 1 89 ? 38.007 47.791 1.157 1.00 34.09 107 LYS A CA 1
ATOM 640 C C . LYS A 1 89 ? 37.175 47.440 2.408 1.00 40.59 107 LYS A C 1
ATOM 641 O O . LYS A 1 89 ? 35.945 47.406 2.343 1.00 41.34 107 LYS A O 1
ATOM 647 N N . ILE A 1 90 ? 37.871 47.155 3.530 1.00 37.50 108 ILE A N 1
ATOM 648 C CA . ILE A 1 90 ? 37.315 46.770 4.842 1.00 37.61 108 ILE A CA 1
ATOM 649 C C . ILE A 1 90 ? 37.972 47.648 5.895 1.00 41.93 108 ILE A C 1
ATOM 650 O O . ILE A 1 90 ? 39.199 47.753 5.915 1.00 40.46 108 ILE A O 1
ATOM 655 N N . GLY A 1 91 ? 37.159 48.279 6.740 1.00 39.62 109 GLY A N 1
ATOM 656 C CA . GLY A 1 91 ? 37.648 49.160 7.793 1.00 39.66 109 GLY A CA 1
ATOM 657 C C . GLY A 1 91 ? 38.350 50.387 7.248 1.00 43.12 109 GLY A C 1
ATOM 658 O O . GLY A 1 91 ? 37.910 50.959 6.247 1.00 43.03 109 GLY A O 1
ATOM 659 N N . SER A 1 92 ? 39.474 50.766 7.873 1.00 39.38 110 SER A N 1
ATOM 660 C CA . SER A 1 92 ? 40.245 51.943 7.475 1.00 39.16 110 SER A CA 1
ATOM 661 C C . SER A 1 92 ? 41.701 51.626 7.128 1.00 40.44 110 SER A C 1
ATOM 662 O O . SER A 1 92 ? 42.384 52.482 6.562 1.00 40.76 110 SER A O 1
ATOM 665 N N . VAL A 1 93 ? 42.176 50.416 7.458 1.00 33.55 111 VAL A N 1
ATOM 666 C CA . VAL A 1 93 ? 43.564 50.031 7.223 1.00 31.62 111 VAL A CA 1
ATOM 667 C C . VAL A 1 93 ? 43.643 49.064 6.044 1.00 33.51 111 VAL A C 1
ATOM 668 O O . VAL A 1 93 ? 42.813 48.169 5.917 1.00 32.41 111 VAL A O 1
ATOM 672 N N . TYR A 1 94 ? 44.642 49.261 5.187 1.00 30.21 112 TYR A N 1
ATOM 673 C CA . TYR A 1 94 ? 44.933 48.420 4.020 1.00 29.04 112 TYR A CA 1
ATOM 674 C C . TYR A 1 94 ? 46.461 48.243 3.972 1.00 33.19 112 TYR A C 1
ATOM 675 O O . TYR A 1 94 ? 47.176 48.804 4.812 1.00 32.54 112 TYR A O 1
ATOM 684 N N . ILE A 1 95 ? 46.963 47.504 2.980 1.00 30.61 113 ILE A N 1
ATOM 685 C CA . ILE A 1 95 ? 48.393 47.295 2.833 1.00 29.75 113 ILE A CA 1
ATOM 686 C C . ILE A 1 95 ? 48.873 47.952 1.520 1.00 34.84 113 ILE A C 1
ATOM 687 O O . ILE A 1 95 ? 48.349 47.663 0.434 1.00 33.04 113 ILE A O 1
ATOM 692 N N . GLY A 1 96 ? 49.840 48.859 1.672 1.00 31.38 114 GLY A N 1
ATOM 693 C CA . GLY A 1 96 ? 50.546 49.503 0.576 1.00 31.06 114 GLY A CA 1
ATOM 694 C C . GLY A 1 96 ? 51.675 48.573 0.166 1.00 34.58 114 GLY A C 1
ATOM 695 O O . GLY A 1 96 ? 52.293 47.930 1.023 1.00 33.65 114 GLY A O 1
ATOM 696 N N . VAL A 1 97 ? 51.894 48.410 -1.153 1.00 30.90 115 VAL A N 1
ATOM 697 C CA . VAL A 1 97 ? 52.945 47.528 -1.659 1.00 29.32 115 VAL A CA 1
ATOM 698 C C . VAL A 1 97 ? 53.803 48.284 -2.696 1.00 33.59 115 VAL A C 1
ATOM 699 O O . VAL A 1 97 ? 53.272 48.884 -3.626 1.00 33.65 115 VAL A O 1
ATOM 703 N N . ASP A 1 98 ? 55.130 48.237 -2.531 1.00 29.60 116 ASP A N 1
ATOM 704 C CA . ASP A 1 98 ? 56.075 48.771 -3.498 1.00 29.34 116 ASP A CA 1
ATOM 705 C C . ASP A 1 98 ? 57.038 47.638 -3.754 1.00 31.69 116 ASP A C 1
ATOM 706 O O . ASP A 1 98 ? 57.890 47.358 -2.924 1.00 31.33 116 ASP A O 1
ATOM 711 N N . SER A 1 99 ? 56.861 46.936 -4.875 1.00 27.71 117 SER A N 1
ATOM 712 C CA . SER A 1 99 ? 57.635 45.735 -5.108 1.00 26.86 117 SER A CA 1
ATOM 713 C C . SER A 1 99 ? 58.331 45.718 -6.470 1.00 31.52 117 SER A C 1
ATOM 714 O O . SER A 1 99 ? 57.727 46.015 -7.495 1.00 28.37 117 SER A O 1
ATOM 717 N N . THR A 1 100 ? 59.621 45.381 -6.468 1.00 31.30 118 THR A N 1
ATOM 718 C CA . THR A 1 100 ? 60.422 45.246 -7.696 1.00 32.35 118 THR A CA 1
ATOM 719 C C . THR A 1 100 ? 61.236 43.959 -7.593 1.00 39.93 118 THR A C 1
ATOM 720 O O . THR A 1 100 ? 61.546 43.532 -6.485 1.00 37.82 118 THR A O 1
ATOM 724 N N . ASP A 1 101 ? 61.593 43.346 -8.724 1.00 41.82 119 ASP A N 1
ATOM 725 C CA . ASP A 1 101 ? 62.471 42.172 -8.702 1.00 44.42 119 ASP A CA 1
ATOM 726 C C . ASP A 1 101 ? 63.783 42.546 -9.430 1.00 52.49 119 ASP A C 1
ATOM 727 O O . ASP A 1 101 ? 63.988 43.725 -9.732 1.00 51.52 119 ASP A O 1
ATOM 732 N N . GLY A 1 102 ? 64.689 41.587 -9.606 1.00 54.69 120 GLY A N 1
ATOM 733 C CA . GLY A 1 102 ? 65.993 41.848 -10.221 1.00 57.73 120 GLY A CA 1
ATOM 734 C C . GLY A 1 102 ? 67.104 42.082 -9.206 1.00 66.50 120 GLY A C 1
ATOM 735 O O . GLY A 1 102 ? 66.941 41.738 -8.027 1.00 65.37 120 GLY A O 1
ATOM 736 N N . GLU A 1 103 ? 68.245 42.693 -9.663 1.00 66.73 121 GLU A N 1
ATOM 737 C CA . GLU A 1 103 ? 69.466 42.983 -8.870 1.00 68.01 121 GLU A CA 1
ATOM 738 C C . GLU A 1 103 ? 69.173 43.825 -7.611 1.00 70.71 121 GLU A C 1
ATOM 739 O O . GLU A 1 103 ? 69.199 43.258 -6.516 1.00 70.96 121 GLU A O 1
ATOM 745 N N . TYR A 1 104 ? 68.913 45.157 -7.758 1.00 65.43 122 TYR A N 1
ATOM 746 C CA . TYR A 1 104 ? 68.610 46.051 -6.623 1.00 64.35 122 TYR A CA 1
ATOM 747 C C . TYR A 1 104 ? 67.120 46.003 -6.249 1.00 58.59 122 TYR A C 1
ATOM 748 O O . TYR A 1 104 ? 66.603 46.961 -5.654 1.00 57.97 122 TYR A O 1
ATOM 757 N N . GLY A 1 105 ? 66.457 44.895 -6.594 1.00 46.97 123 GLY A N 1
ATOM 758 C CA . GLY A 1 105 ? 65.041 44.693 -6.348 1.00 42.60 123 GLY A CA 1
ATOM 759 C C . GLY A 1 105 ? 64.677 44.646 -4.884 1.00 40.63 123 GLY A C 1
ATOM 760 O O . GLY A 1 105 ? 65.462 44.201 -4.043 1.00 39.87 123 GLY A O 1
ATOM 761 N N . THR A 1 106 ? 63.486 45.134 -4.577 1.00 34.53 124 THR A N 1
ATOM 762 C CA . THR A 1 106 ? 62.902 45.103 -3.226 1.00 33.36 124 THR A CA 1
ATOM 763 C C . THR A 1 106 ? 61.585 44.352 -3.373 1.00 34.15 124 THR A C 1
ATOM 764 O O . THR A 1 106 ? 60.536 44.987 -3.460 1.00 32.66 124 THR A O 1
ATOM 768 N N . PRO A 1 107 ? 61.603 43.007 -3.468 1.00 30.70 125 PRO A N 1
ATOM 769 C CA . PRO A 1 107 ? 60.332 42.296 -3.668 1.00 30.32 125 PRO A CA 1
ATOM 770 C C . PRO A 1 107 ? 59.512 42.165 -2.386 1.00 32.91 125 PRO A C 1
ATOM 771 O O . PRO A 1 107 ? 60.057 41.995 -1.284 1.00 32.02 125 PRO A O 1
ATOM 775 N N . ALA A 1 108 ? 58.188 42.243 -2.546 1.00 28.16 126 ALA A N 1
ATOM 776 C CA . ALA A 1 108 ? 57.252 42.047 -1.439 1.00 27.58 126 ALA A CA 1
ATOM 777 C C . ALA A 1 108 ? 56.937 40.553 -1.366 1.00 29.95 126 ALA A C 1
ATOM 778 O O . ALA A 1 108 ? 56.314 40.004 -2.279 1.00 27.51 126 ALA A O 1
ATOM 780 N N . ILE A 1 109 ? 57.475 39.883 -0.342 1.00 27.04 127 ILE A N 1
ATOM 781 C CA . ILE A 1 109 ? 57.315 38.432 -0.150 1.00 26.93 127 ILE A CA 1
ATOM 782 C C . ILE A 1 109 ? 56.763 38.172 1.248 1.00 31.54 127 ILE A C 1
ATOM 783 O O . ILE A 1 109 ? 57.464 38.379 2.248 1.00 32.05 127 ILE A O 1
ATOM 788 N N . LEU A 1 110 ? 55.512 37.731 1.324 1.00 27.17 128 LEU A N 1
ATOM 789 C CA . LEU A 1 110 ? 54.935 37.411 2.638 1.00 26.03 128 LEU A CA 1
ATOM 790 C C . LEU A 1 110 ? 55.198 35.921 2.939 1.00 29.95 128 LEU A C 1
ATOM 791 O O . LEU A 1 110 ? 55.444 35.131 2.022 1.00 29.34 128 LEU A O 1
ATOM 796 N N . THR A 1 111 ? 55.199 35.550 4.221 1.00 27.22 129 THR A N 1
ATOM 797 C CA . THR A 1 111 ? 55.385 34.163 4.656 1.00 26.11 129 THR A CA 1
ATOM 798 C C . THR A 1 111 ? 54.239 33.818 5.581 1.00 30.03 129 THR A C 1
ATOM 799 O O . THR A 1 111 ? 54.119 34.439 6.641 1.00 29.04 129 THR A O 1
ATOM 803 N N . ILE A 1 112 ? 53.434 32.795 5.227 1.00 26.37 130 ILE A N 1
ATOM 804 C CA . ILE A 1 112 ? 52.377 32.327 6.126 1.00 26.27 130 ILE A CA 1
ATOM 805 C C . ILE A 1 112 ? 53.074 31.640 7.308 1.00 29.98 130 ILE A C 1
ATOM 806 O O . ILE A 1 112 ? 53.941 30.780 7.098 1.00 29.15 130 ILE A O 1
ATOM 811 N N . LEU A 1 113 ? 52.757 32.094 8.537 1.00 27.34 131 LEU A N 1
ATOM 812 C CA . LEU A 1 113 ? 53.325 31.597 9.788 1.00 26.14 131 LEU A CA 1
ATOM 813 C C . LEU A 1 113 ? 52.489 30.476 10.370 1.00 29.66 131 LEU A C 1
ATOM 814 O O . LEU A 1 113 ? 53.043 29.523 10.913 1.00 28.83 131 LEU A O 1
ATOM 819 N N . ASP A 1 114 ? 51.154 30.598 10.272 1.00 27.98 132 ASP A N 1
ATOM 820 C CA . ASP A 1 114 ? 50.196 29.588 10.717 1.00 27.47 132 ASP A CA 1
ATOM 821 C C . ASP A 1 114 ? 49.925 28.736 9.485 1.00 30.66 132 ASP A C 1
ATOM 822 O O . ASP A 1 114 ? 48.998 28.983 8.716 1.00 27.67 132 ASP A O 1
ATOM 827 N N . THR A 1 115 ? 50.788 27.735 9.291 1.00 29.41 133 THR A N 1
ATOM 828 C CA . THR A 1 115 ? 50.862 26.930 8.069 1.00 29.46 133 THR A CA 1
ATOM 829 C C . THR A 1 115 ? 49.726 25.889 7.943 1.00 34.68 133 THR A C 1
ATOM 830 O O . THR A 1 115 ? 49.753 25.067 7.033 1.00 33.82 133 THR A O 1
ATOM 834 N N . ASN A 1 116 ? 48.687 25.990 8.781 1.00 31.22 134 ASN A N 1
ATOM 835 C CA . ASN A 1 116 ? 47.464 25.231 8.582 1.00 30.98 134 ASN A CA 1
ATOM 836 C C . ASN A 1 116 ? 46.657 25.914 7.464 1.00 35.23 134 ASN A C 1
ATOM 837 O O . ASN A 1 116 ? 45.788 25.305 6.841 1.00 36.47 134 ASN A O 1
ATOM 842 N N . TYR A 1 117 ? 46.998 27.186 7.183 1.00 30.19 135 TYR A N 1
ATOM 843 C CA . TYR A 1 117 ? 46.322 28.010 6.193 1.00 28.98 135 TYR A CA 1
ATOM 844 C C . TYR A 1 117 ? 47.098 28.198 4.932 1.00 31.70 135 TYR A C 1
ATOM 845 O O . TYR A 1 117 ? 48.326 28.235 4.949 1.00 29.96 135 TYR A O 1
ATOM 854 N N . LYS A 1 118 ? 46.362 28.392 3.833 1.00 28.90 136 LYS A N 1
ATOM 855 C CA . LYS A 1 118 ? 46.892 28.800 2.543 1.00 29.07 136 LYS A CA 1
ATOM 856 C C . LYS A 1 118 ? 46.144 30.083 2.180 1.00 32.05 136 LYS A C 1
ATOM 857 O O . LYS A 1 118 ? 45.063 30.327 2.737 1.00 30.03 136 LYS A O 1
ATOM 863 N N . LEU A 1 119 ? 46.690 30.895 1.269 1.00 29.74 137 LEU A N 1
ATOM 864 C CA . LEU A 1 119 ? 45.946 32.082 0.863 1.00 30.60 137 LEU A CA 1
ATOM 865 C C . LEU A 1 119 ? 44.774 31.702 -0.040 1.00 34.09 137 LEU A C 1
ATOM 866 O O . LEU A 1 119 ? 44.948 30.938 -1.006 1.00 32.54 137 LEU A O 1
ATOM 871 N N . LYS A 1 120 ? 43.582 32.229 0.282 1.00 29.34 138 LYS A N 1
ATOM 872 C CA . LYS A 1 120 ? 42.428 32.085 -0.598 1.00 29.88 138 LYS A CA 1
ATOM 873 C C . LYS A 1 120 ? 42.534 33.167 -1.689 1.00 32.75 138 LYS A C 1
ATOM 874 O O . LYS A 1 120 ? 42.270 32.928 -2.867 1.00 30.44 138 LYS A O 1
ATOM 880 N N . GLY A 1 121 ? 42.889 34.366 -1.250 1.00 29.95 139 GLY A N 1
ATOM 881 C CA . GLY A 1 121 ? 43.014 35.514 -2.121 1.00 29.66 139 GLY A CA 1
ATOM 882 C C . GLY A 1 121 ? 43.088 36.818 -1.373 1.00 32.96 139 GLY A C 1
ATOM 883 O O . GLY A 1 121 ? 43.257 36.857 -0.143 1.00 30.05 139 GLY A O 1
ATOM 884 N N . THR A 1 122 ? 42.946 37.901 -2.134 1.00 29.65 140 THR A N 1
ATOM 885 C CA . THR A 1 122 ? 43.000 39.248 -1.576 1.00 29.37 140 THR A CA 1
ATOM 886 C C . THR A 1 122 ? 42.270 40.217 -2.472 1.00 31.03 140 THR A C 1
ATOM 887 O O . THR A 1 122 ? 42.177 39.975 -3.671 1.00 30.27 140 THR A O 1
ATOM 891 N N . TRP A 1 123 ? 41.795 41.339 -1.904 1.00 28.46 141 TRP A N 1
ATOM 892 C CA . TRP A 1 123 ? 41.321 42.454 -2.711 1.00 28.24 141 TRP A CA 1
ATOM 893 C C . TRP A 1 123 ? 42.578 43.206 -3.158 1.00 30.92 141 TRP A C 1
ATOM 894 O O . TRP A 1 123 ? 43.579 43.223 -2.440 1.00 29.23 141 TRP A O 1
ATOM 905 N N . ILE A 1 124 ? 42.549 43.779 -4.345 1.00 28.10 142 ILE A N 1
ATOM 906 C CA . ILE A 1 124 ? 43.681 44.506 -4.887 1.00 26.40 142 ILE A CA 1
ATOM 907 C C . ILE A 1 124 ? 43.160 45.761 -5.579 1.00 31.79 142 ILE A C 1
ATOM 908 O O . ILE A 1 124 ? 42.071 45.757 -6.160 1.00 31.29 142 ILE A O 1
ATOM 913 N N . ALA A 1 125 ? 43.961 46.826 -5.531 1.00 28.86 143 ALA A N 1
ATOM 914 C CA . ALA A 1 125 ? 43.648 48.065 -6.217 1.00 28.82 143 ALA A CA 1
ATOM 915 C C . ALA A 1 125 ? 44.928 48.757 -6.660 1.00 31.71 143 ALA A C 1
ATOM 916 O O . ALA A 1 125 ? 46.019 48.491 -6.136 1.00 28.94 143 ALA A O 1
ATOM 918 N N . ASN A 1 126 ? 44.784 49.658 -7.636 1.00 29.90 144 ASN A N 1
ATOM 919 C CA . ASN A 1 126 ? 45.867 50.503 -8.090 1.00 29.52 144 ASN A CA 1
ATOM 920 C C . ASN A 1 126 ? 46.230 51.516 -7.025 1.00 32.74 144 ASN A C 1
ATOM 921 O O . ASN A 1 126 ? 45.335 52.062 -6.368 1.00 33.01 144 ASN A O 1
ATOM 926 N N . SER A 1 127 ? 47.522 51.833 -6.897 1.00 28.10 145 SER A N 1
ATOM 927 C CA . SER A 1 127 ? 47.929 52.953 -6.045 1.00 28.73 145 SER A CA 1
ATOM 928 C C . SER A 1 127 ? 47.550 54.226 -6.809 1.00 33.33 145 SER A C 1
ATOM 929 O O . SER A 1 127 ? 47.409 54.170 -8.035 1.00 31.52 145 SER A O 1
ATOM 932 N N . THR A 1 128 ? 47.407 55.361 -6.116 1.00 32.85 146 THR A N 1
ATOM 933 C CA . THR A 1 128 ? 47.129 56.644 -6.775 1.00 33.09 146 THR A CA 1
ATOM 934 C C . THR A 1 128 ? 48.302 56.980 -7.715 1.00 37.34 146 THR A C 1
ATOM 935 O O . THR A 1 128 ? 48.069 57.407 -8.841 1.00 37.39 146 THR A O 1
ATOM 939 N N . TRP A 1 129 ? 49.548 56.753 -7.261 1.00 34.96 147 TRP A N 1
ATOM 940 C CA . TRP A 1 129 ? 50.766 57.017 -8.031 1.00 35.73 147 TRP A CA 1
ATOM 941 C C . TRP A 1 129 ? 50.754 56.296 -9.388 1.00 38.97 147 TRP A C 1
ATOM 942 O O . TRP A 1 129 ? 51.019 56.932 -10.409 1.00 39.40 147 TRP A O 1
ATOM 953 N N . ALA A 1 130 ? 50.475 54.975 -9.396 1.00 33.87 148 ALA A N 1
ATOM 954 C CA . ALA A 1 130 ? 50.408 54.189 -10.629 1.00 32.18 148 ALA A CA 1
ATOM 955 C C . ALA A 1 130 ? 49.228 54.653 -11.490 1.00 37.25 148 ALA A C 1
ATOM 956 O O . ALA A 1 130 ? 49.397 54.837 -12.695 1.00 37.49 148 ALA A O 1
ATOM 958 N N . TYR A 1 131 ? 48.047 54.886 -10.867 1.00 34.69 149 TYR A N 1
ATOM 959 C CA . TYR A 1 131 ? 46.857 55.342 -11.604 1.00 34.93 149 TYR A CA 1
ATOM 960 C C . TYR A 1 131 ? 47.108 56.685 -12.316 1.00 38.45 149 TYR A C 1
ATOM 961 O O . TYR A 1 131 ? 46.725 56.823 -13.473 1.00 37.44 149 TYR A O 1
ATOM 978 N N . GLY A 1 133 ? 49.997 58.029 -13.193 1.00 35.91 151 GLY A N 1
ATOM 979 C CA . GLY A 1 133 ? 50.963 57.785 -14.259 1.00 35.40 151 GLY A CA 1
ATOM 980 C C . GLY A 1 133 ? 50.293 57.267 -15.526 1.00 36.75 151 GLY A C 1
ATOM 981 O O . GLY A 1 133 ? 50.619 57.692 -16.634 1.00 36.21 151 GLY A O 1
ATOM 990 N N . ILE A 1 135 ? 46.925 57.606 -16.380 1.00 37.10 153 ILE A N 1
ATOM 991 C CA . ILE A 1 135 ? 45.937 58.502 -16.976 1.00 38.40 153 ILE A CA 1
ATOM 992 C C . ILE A 1 135 ? 46.569 59.777 -17.548 1.00 44.77 153 ILE A C 1
ATOM 993 O O . ILE A 1 135 ? 45.991 60.327 -18.485 1.00 45.74 153 ILE A O 1
ATOM 998 N N . GLN A 1 136 ? 47.730 60.252 -17.019 1.00 41.61 154 GLN A N 1
ATOM 999 C CA . GLN A 1 136 ? 48.311 61.514 -17.516 1.00 43.06 154 GLN A CA 1
ATOM 1000 C C . GLN A 1 136 ? 49.851 61.554 -17.564 1.00 48.88 154 GLN A C 1
ATOM 1001 O O . GLN A 1 136 ? 50.406 62.588 -17.931 1.00 50.26 154 GLN A O 1
ATOM 1007 N N . GLY A 1 137 ? 50.520 60.482 -17.152 1.00 46.48 155 GLY A N 1
ATOM 1008 C CA . GLY A 1 137 ? 51.976 60.450 -17.068 1.00 47.91 155 GLY A CA 1
ATOM 1009 C C . GLY A 1 137 ? 52.488 61.140 -15.811 1.00 57.52 155 GLY A C 1
ATOM 1010 O O . GLY A 1 137 ? 51.755 61.906 -15.170 1.00 57.14 155 GLY A O 1
ATOM 1011 N N . ASP A 1 138 ? 53.760 60.890 -15.444 1.00 58.63 156 ASP A N 1
ATOM 1012 C CA . ASP A 1 138 ? 54.365 61.532 -14.264 1.00 60.79 156 ASP A CA 1
ATOM 1013 C C . ASP A 1 138 ? 55.846 61.929 -14.523 1.00 68.75 156 ASP A C 1
ATOM 1014 O O . ASP A 1 138 ? 56.634 62.062 -13.579 1.00 69.32 156 ASP A O 1
ATOM 1019 N N . GLY A 1 139 ? 56.189 62.148 -15.793 1.00 66.93 157 GLY A N 1
ATOM 1020 C CA . GLY A 1 139 ? 57.546 62.477 -16.204 1.00 67.46 157 GLY A CA 1
ATOM 1021 C C . GLY A 1 139 ? 58.258 61.206 -16.613 1.00 69.61 157 GLY A C 1
ATOM 1022 O O . GLY A 1 139 ? 58.477 60.980 -17.810 1.00 70.38 157 GLY A O 1
ATOM 1023 N N . TYR A 1 140 ? 58.576 60.336 -15.623 1.00 62.78 158 TYR A N 1
ATOM 1024 C CA . TYR A 1 140 ? 59.207 59.035 -15.891 1.00 59.95 158 TYR A CA 1
ATOM 1025 C C . TYR A 1 140 ? 58.203 58.128 -16.645 1.00 57.57 158 TYR A C 1
ATOM 1026 O O . TYR A 1 140 ? 58.526 57.583 -17.705 1.00 56.33 158 TYR A O 1
ATOM 1028 N N . ALA A 1 141 ? 56.965 58.042 -16.124 1.00 50.01 159 ALA A N 1
ATOM 1029 C CA . ALA A 1 141 ? 55.892 57.254 -16.715 1.00 46.78 159 ALA A CA 1
ATOM 1030 C C . ALA A 1 141 ? 55.139 58.050 -17.766 1.00 48.46 159 ALA A C 1
ATOM 1031 O O . ALA A 1 141 ? 54.942 59.256 -17.612 1.00 49.91 159 ALA A O 1
ATOM 1033 N N .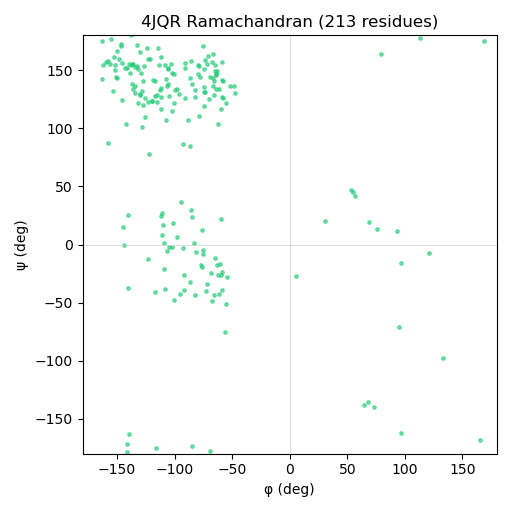 ARG A 1 142 ? 54.717 57.379 -18.830 1.00 41.70 160 ARG A N 1
ATOM 1034 C CA . ARG A 1 142 ? 53.907 58.012 -19.864 1.00 41.50 160 ARG A CA 1
ATOM 1035 C C . ARG A 1 142 ? 52.461 57.536 -19.752 1.00 42.52 160 ARG A C 1
ATOM 1036 O O . ARG A 1 142 ? 52.201 56.408 -19.311 1.00 40.35 160 ARG A O 1
ATOM 1044 N N . ALA A 1 143 ? 51.528 58.391 -20.177 1.00 39.35 161 ALA A N 1
ATOM 1045 C CA . ALA A 1 143 ? 50.106 58.080 -20.183 1.00 38.88 161 ALA A CA 1
ATOM 1046 C C . ALA A 1 143 ? 49.826 56.842 -21.039 1.00 41.72 161 ALA A C 1
ATOM 1047 O O . ALA A 1 143 ? 50.467 56.614 -22.077 1.00 41.52 161 ALA A O 1
ATOM 1049 N N . PHE A 1 144 ? 48.899 56.020 -20.569 1.00 36.77 162 PHE A N 1
ATOM 1050 C CA . PHE A 1 144 ? 48.516 54.803 -21.267 1.00 35.03 162 PHE A CA 1
ATOM 1051 C C . PHE A 1 144 ? 47.638 55.101 -22.504 1.00 41.35 162 PHE A C 1
ATOM 1052 O O . PHE A 1 144 ? 46.908 56.091 -22.549 1.00 41.10 162 PHE A O 1
ATOM 1060 N N . LYS A 1 145 ? 47.722 54.223 -23.498 1.00 38.39 163 LYS A N 1
ATOM 1061 C CA . LYS A 1 145 ? 46.933 54.293 -24.730 1.00 39.37 163 LYS A CA 1
ATOM 1062 C C . LYS A 1 145 ? 46.549 52.859 -25.098 1.00 40.80 163 LYS A C 1
ATOM 1063 O O . LYS A 1 145 ? 46.895 51.943 -24.338 1.00 37.47 163 LYS A O 1
ATOM 1069 N N . ALA A 1 146 ? 45.826 52.653 -26.230 1.00 37.58 164 ALA A N 1
ATOM 1070 C CA . ALA A 1 146 ? 45.434 51.319 -26.711 1.00 36.35 164 ALA A CA 1
ATOM 1071 C C . ALA A 1 146 ? 46.646 50.368 -26.682 1.00 39.07 164 ALA A C 1
ATOM 1072 O O . ALA A 1 146 ? 47.735 50.739 -27.134 1.00 38.09 164 ALA A O 1
ATOM 1074 N N . GLY A 1 147 ? 46.456 49.192 -26.100 1.00 34.99 165 GLY A N 1
ATOM 1075 C CA . GLY A 1 147 ? 47.506 48.181 -25.991 1.00 34.32 165 GLY A CA 1
ATOM 1076 C C . GLY A 1 147 ? 48.248 48.164 -24.666 1.00 38.04 165 GLY A C 1
ATOM 1077 O O . GLY A 1 147 ? 48.920 47.179 -24.348 1.00 37.05 165 GLY A O 1
ATOM 1078 N N . ASP A 1 148 ? 48.125 49.236 -23.860 1.00 34.06 166 ASP A N 1
ATOM 1079 C CA . ASP A 1 148 ? 48.820 49.276 -22.571 1.00 31.75 166 ASP A CA 1
ATOM 1080 C C . ASP A 1 148 ? 48.101 48.460 -21.498 1.00 35.50 166 ASP A C 1
ATOM 1081 O O . ASP A 1 148 ? 46.883 48.257 -21.567 1.00 36.67 166 ASP A O 1
ATOM 1086 N N . TRP A 1 149 ? 48.869 47.980 -20.504 1.00 29.69 167 TRP A N 1
ATOM 1087 C CA . TRP A 1 149 ? 48.347 47.172 -19.405 1.00 28.97 167 TRP A CA 1
ATOM 1088 C C . TRP A 1 149 ? 49.212 47.327 -18.150 1.00 31.00 167 TRP A C 1
ATOM 1089 O O . TRP A 1 149 ? 50.363 47.742 -18.228 1.00 30.87 167 TRP A O 1
ATOM 1100 N N . TYR A 1 150 ? 48.649 46.972 -17.006 1.00 26.60 168 TYR A N 1
ATOM 1101 C CA . TYR A 1 150 ? 49.302 46.943 -15.712 1.00 26.30 168 TYR A CA 1
ATOM 1102 C C . TYR A 1 150 ? 48.918 45.614 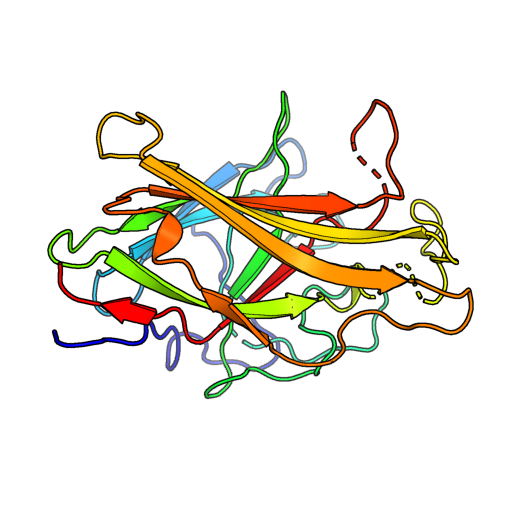-15.069 1.00 30.09 168 TYR A C 1
ATOM 1103 O O . TYR A 1 150 ? 47.747 45.248 -15.030 1.00 30.00 168 TYR A O 1
ATOM 1112 N N . LYS A 1 151 ? 49.901 44.889 -14.572 1.00 26.39 169 LYS A N 1
ATOM 1113 C CA . LYS A 1 151 ? 49.671 43.558 -14.023 1.00 24.75 169 LYS A CA 1
ATOM 1114 C C . LYS A 1 151 ? 50.333 43.388 -12.683 1.00 28.58 169 LYS A C 1
ATOM 1115 O O . LYS A 1 151 ? 51.315 44.057 -12.386 1.00 29.28 169 LYS A O 1
ATOM 1121 N N . VAL A 1 152 ? 49.779 42.495 -11.869 1.00 25.54 170 VAL A N 1
ATOM 1122 C CA . VAL A 1 152 ? 50.377 42.022 -10.631 1.00 24.32 170 VAL A CA 1
ATOM 1123 C C . VAL A 1 152 ? 50.414 40.489 -10.737 1.00 27.39 170 VAL A C 1
ATOM 1124 O O . VAL A 1 152 ? 49.406 39.857 -11.036 1.00 26.15 170 VAL A O 1
ATOM 1128 N N . THR A 1 153 ? 51.602 39.919 -10.553 1.00 24.33 171 THR A N 1
ATOM 1129 C CA . THR A 1 153 ? 51.828 38.487 -10.583 1.00 24.01 171 THR A CA 1
ATOM 1130 C C . THR A 1 153 ? 52.182 38.013 -9.178 1.00 26.64 171 THR A C 1
ATOM 1131 O O . THR A 1 153 ? 53.119 38.522 -8.570 1.00 24.36 171 THR A O 1
ATOM 1135 N N . ALA A 1 154 ? 51.458 37.013 -8.688 1.00 25.45 172 ALA A N 1
ATOM 1136 C CA . ALA A 1 154 ? 51.756 36.385 -7.406 1.00 24.99 172 ALA A CA 1
ATOM 1137 C C . ALA A 1 154 ? 52.406 35.027 -7.669 1.00 29.52 172 ALA A C 1
ATOM 1138 O O . ALA A 1 154 ? 51.875 34.239 -8.445 1.00 28.15 172 ALA A O 1
ATOM 1140 N N . THR A 1 155 ? 53.566 34.778 -7.065 1.00 27.11 173 THR A N 1
ATOM 1141 C CA . THR A 1 155 ? 54.291 33.513 -7.180 1.00 26.65 173 THR A CA 1
ATOM 1142 C C . THR A 1 155 ? 54.348 32.900 -5.798 1.00 28.99 173 THR A C 1
ATOM 1143 O O . THR A 1 155 ? 54.745 33.575 -4.835 1.00 27.77 173 THR A O 1
ATOM 1147 N N . GLY A 1 156 ? 53.931 31.638 -5.711 1.00 25.63 174 GLY A N 1
ATOM 1148 C CA . GLY A 1 156 ? 53.911 30.897 -4.451 1.00 25.21 174 GLY A CA 1
ATOM 1149 C C . GLY A 1 156 ? 55.094 29.964 -4.332 1.00 29.88 174 GLY A C 1
ATOM 1150 O O . GLY A 1 156 ? 55.594 29.472 -5.349 1.00 29.36 174 GLY A O 1
ATOM 1151 N N . TYR A 1 157 ? 55.587 29.764 -3.100 1.00 27.15 175 TYR A N 1
ATOM 1152 C CA . TYR A 1 157 ? 56.742 28.897 -2.798 1.00 27.96 175 TYR A CA 1
ATOM 1153 C C . TYR A 1 157 ? 56.489 28.055 -1.572 1.00 31.17 175 TYR A C 1
ATOM 1154 O O . TYR A 1 157 ? 55.720 28.472 -0.706 1.00 28.98 175 TYR A O 1
ATOM 1163 N N . ASP A 1 158 ? 57.176 26.903 -1.457 1.00 27.98 176 ASP A N 1
ATOM 1164 C CA . ASP A 1 158 ? 57.054 26.111 -0.235 1.00 28.43 176 ASP A CA 1
ATOM 1165 C C . ASP A 1 158 ? 58.060 26.671 0.809 1.00 32.87 176 ASP A C 1
ATOM 1166 O O . ASP A 1 158 ? 58.658 27.727 0.564 1.00 30.00 176 ASP A O 1
ATOM 1171 N N . GLU A 1 159 ? 58.220 26.004 1.982 1.00 31.43 177 GLU A N 1
ATOM 1172 C CA . GLU A 1 159 ? 59.140 26.475 3.020 1.00 31.36 177 GLU A CA 1
ATOM 1173 C C . GLU A 1 159 ? 60.575 26.560 2.498 1.00 35.09 177 GLU A C 1
ATOM 1174 O O . GLU A 1 159 ? 61.260 27.524 2.804 1.00 34.96 177 GLU A O 1
ATOM 1180 N N . ALA A 1 160 ? 60.997 25.580 1.672 1.00 31.92 178 ALA A N 1
ATOM 1181 C CA . ALA A 1 160 ? 62.338 25.512 1.104 1.00 32.06 178 ALA A CA 1
ATOM 1182 C C . ALA A 1 160 ? 62.584 26.516 -0.057 1.00 35.79 178 ALA A C 1
ATOM 1183 O O . ALA A 1 160 ? 63.732 26.679 -0.480 1.00 36.32 178 ALA A O 1
ATOM 1185 N N . GLY A 1 161 ? 61.542 27.197 -0.523 1.00 29.72 179 GLY A N 1
ATOM 1186 C CA . GLY A 1 161 ? 61.682 28.154 -1.612 1.00 29.61 179 GLY A CA 1
ATOM 1187 C C . GLY A 1 161 ? 61.426 27.586 -2.997 1.00 34.58 179 GLY A C 1
ATOM 1188 O O . GLY A 1 161 ? 61.739 28.239 -3.996 1.00 35.57 179 GLY A O 1
ATOM 1189 N N . ASN A 1 162 ? 60.867 26.366 -3.081 1.00 31.08 180 ASN A N 1
ATOM 1190 C CA . ASN A 1 162 ? 60.500 25.762 -4.367 1.00 31.24 180 ASN A CA 1
ATOM 1191 C C . ASN A 1 162 ? 59.167 26.314 -4.779 1.00 33.04 180 ASN A C 1
ATOM 1192 O O . ASN A 1 162 ? 58.239 26.341 -3.979 1.00 30.33 180 ASN A O 1
ATOM 1197 N N . GLU A 1 163 ? 59.062 26.736 -6.028 1.00 30.61 181 GLU A N 1
ATOM 1198 C CA . GLU A 1 163 ? 57.846 27.319 -6.572 1.00 29.57 181 GLU A CA 1
ATOM 1199 C C . GLU A 1 163 ? 56.651 26.329 -6.553 1.00 32.22 181 GLU A C 1
ATOM 1200 O O . GLU A 1 163 ? 56.804 25.170 -6.920 1.00 31.56 181 GLU A O 1
ATOM 1206 N N . THR A 1 164 ? 55.477 26.789 -6.100 1.00 28.25 182 THR A N 1
ATOM 1207 C CA . THR A 1 164 ? 54.295 25.920 -6.007 1.00 28.64 182 THR A CA 1
ATOM 1208 C C . THR A 1 164 ? 53.210 26.254 -7.047 1.00 31.41 182 THR A C 1
ATOM 1209 O O . THR A 1 164 ? 52.340 25.429 -7.299 1.00 30.94 182 THR A O 1
ATOM 1213 N N . GLY A 1 165 ? 53.234 27.471 -7.574 1.00 26.81 183 GLY A N 1
ATOM 1214 C CA . GLY A 1 165 ? 52.234 27.937 -8.525 1.00 26.77 183 GLY A CA 1
ATOM 1215 C C . GLY A 1 165 ? 52.359 29.421 -8.741 1.00 30.49 183 GLY A C 1
ATOM 1216 O O . GLY A 1 165 ? 53.184 30.071 -8.095 1.00 31.33 183 GLY A O 1
ATOM 1217 N N . LYS A 1 166 ? 51.557 29.960 -9.664 1.00 27.22 184 LYS A N 1
ATOM 1218 C CA . LYS A 1 166 ? 51.594 31.372 -10.055 1.00 25.12 184 LYS A CA 1
ATOM 1219 C C . LYS A 1 166 ? 50.196 31.836 -10.498 1.00 29.84 184 LYS A C 1
ATOM 1220 O O . LYS A 1 166 ? 49.440 31.075 -11.095 1.00 29.83 184 LYS A O 1
ATOM 1226 N N . ALA A 1 167 ? 49.853 33.082 -10.170 1.00 25.90 185 ALA A N 1
ATOM 1227 C CA . ALA A 1 167 ? 48.575 33.698 -10.516 1.00 24.69 185 ALA A CA 1
ATOM 1228 C C . ALA A 1 167 ? 48.832 3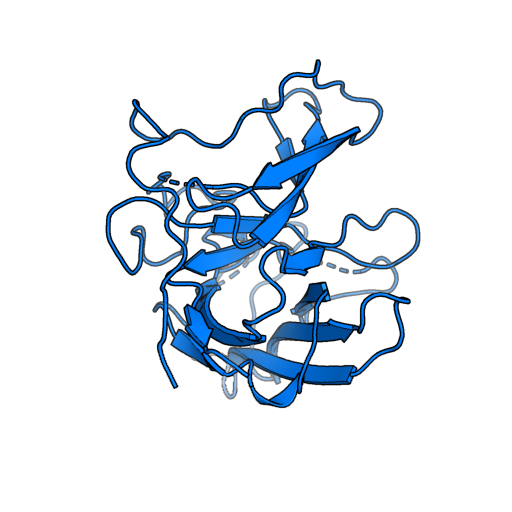5.120 -10.967 1.00 27.58 185 ALA A C 1
ATOM 1229 O O . ALA A 1 167 ? 49.834 35.723 -10.582 1.00 27.51 185 ALA A O 1
ATOM 1231 N N . GLU A 1 168 ? 47.943 35.659 -11.785 1.00 24.39 186 GLU A N 1
ATOM 1232 C CA . GLU A 1 168 ? 48.082 37.003 -12.352 1.00 23.82 186 GLU A CA 1
ATOM 1233 C C . GLU A 1 168 ? 46.767 37.720 -12.374 1.00 28.23 186 GLU A C 1
ATOM 1234 O O . GLU A 1 168 ? 45.729 37.083 -12.520 1.00 28.89 186 GLU A O 1
ATOM 1240 N N . ILE A 1 169 ? 46.817 39.041 -12.374 1.00 24.36 187 ILE A N 1
ATOM 1241 C CA . ILE A 1 169 ? 45.625 39.883 -12.485 1.00 25.30 187 ILE A CA 1
ATOM 1242 C C . ILE A 1 169 ? 46.036 41.179 -13.167 1.00 28.24 187 ILE A C 1
ATOM 1243 O O . ILE A 1 169 ? 47.130 41.688 -12.928 1.00 26.66 187 ILE A O 1
ATOM 1248 N N . LEU A 1 170 ? 45.150 41.726 -13.984 1.00 26.23 188 LEU A N 1
ATOM 1249 C CA . LEU A 1 170 ? 45.395 43.011 -14.623 1.00 26.06 188 LEU A CA 1
ATOM 1250 C C . LEU A 1 170 ? 44.710 44.123 -13.847 1.00 30.89 188 LEU A C 1
ATOM 1251 O O . LEU A 1 170 ? 43.537 43.998 -13.517 1.00 30.14 188 LEU A O 1
ATOM 1256 N N . LEU A 1 171 ? 45.429 45.226 -13.595 1.00 29.47 189 LEU A N 1
ATOM 1257 C CA . LEU A 1 171 ? 44.866 46.413 -12.940 1.00 29.49 189 LEU A CA 1
ATOM 1258 C C . LEU A 1 171 ? 44.580 47.517 -13.987 1.00 32.96 189 LEU A C 1
ATOM 1259 O O . LEU A 1 171 ? 44.069 48.581 -13.642 1.00 34.25 189 LEU A O 1
ATOM 1264 N N . ALA A 1 172 ? 44.910 47.247 -15.259 1.00 27.67 190 ALA A N 1
ATOM 1265 C CA . ALA A 1 172 ? 44.644 48.080 -16.434 1.00 28.99 190 ALA A CA 1
ATOM 1266 C C . ALA A 1 172 ? 44.804 47.246 -17.686 1.00 33.36 190 ALA A C 1
ATOM 1267 O O . ALA A 1 172 ? 45.686 46.392 -17.753 1.00 32.44 190 ALA A O 1
ATOM 1269 N N . ASN A 1 173 ? 43.946 47.489 -18.667 1.00 30.50 191 ASN A N 1
ATOM 1270 C CA . ASN A 1 173 ? 43.970 46.797 -19.940 1.00 31.06 191 ASN A CA 1
ATOM 1271 C C . ASN A 1 173 ? 43.252 47.680 -20.965 1.00 34.84 191 ASN A C 1
ATOM 1272 O O . ASN A 1 173 ? 42.046 47.570 -21.152 1.00 34.68 191 ASN A O 1
ATOM 1277 N N . TYR A 1 174 ? 44.007 48.588 -21.594 1.00 31.54 192 TYR A N 1
ATOM 1278 C CA . TYR A 1 174 ? 43.491 49.524 -22.573 1.00 32.73 192 TYR A CA 1
ATOM 1279 C C . TYR A 1 174 ? 43.296 48.855 -23.923 1.00 39.24 192 TYR A C 1
ATOM 1280 O O . TYR A 1 174 ? 44.265 48.510 -24.603 1.00 38.77 192 TYR A O 1
ATOM 1289 N N . LYS A 1 175 ? 42.038 48.680 -24.312 1.00 39.34 193 LYS A N 1
ATOM 1290 C CA . LYS A 1 175 ? 41.704 48.137 -25.626 1.00 40.72 193 LYS A CA 1
ATOM 1291 C C . LYS A 1 175 ? 41.654 49.289 -26.605 1.00 46.22 193 LYS A C 1
ATOM 1292 O O . LYS A 1 175 ? 42.008 49.111 -27.769 1.00 47.13 193 LYS A O 1
ATOM 1298 N N . THR A 1 176 ? 41.247 50.481 -26.121 1.00 43.22 194 THR A N 1
ATOM 1299 C CA . THR A 1 176 ? 41.193 51.736 -26.895 1.00 44.36 194 THR A CA 1
ATOM 1300 C C . THR A 1 176 ? 41.909 52.829 -26.089 1.00 47.25 194 THR A C 1
ATOM 1301 O O . THR A 1 176 ? 42.126 52.647 -24.880 1.00 44.92 194 THR A O 1
ATOM 1305 N N . ASP A 1 177 ? 42.226 53.978 -26.741 1.00 43.20 195 ASP A N 1
ATOM 1306 C CA . ASP A 1 177 ? 42.865 55.139 -26.104 1.00 42.48 195 ASP A CA 1
ATOM 1307 C C . ASP A 1 177 ? 41.977 55.741 -25.022 1.00 46.60 195 ASP A C 1
ATOM 1308 O O . ASP A 1 177 ? 42.461 56.493 -24.175 1.00 45.74 195 ASP A O 1
ATOM 1313 N N . ASN A 1 178 ? 40.679 55.396 -25.064 1.00 44.59 196 ASN A N 1
ATOM 1314 C CA . ASN A 1 178 ? 39.612 55.915 -24.210 1.00 46.06 196 ASN A CA 1
ATOM 1315 C C . ASN A 1 178 ? 39.354 55.081 -22.944 1.00 49.76 196 ASN A C 1
ATOM 1316 O O . ASN A 1 178 ? 38.521 55.482 -22.126 1.00 50.51 196 ASN A O 1
ATOM 1321 N N . ASP A 1 179 ? 40.065 53.951 -22.764 1.00 44.81 197 ASP A N 1
ATOM 1322 C CA . ASP A 1 179 ? 39.886 53.115 -21.579 1.00 43.59 197 ASP A CA 1
ATOM 1323 C C . ASP A 1 179 ? 40.545 53.755 -20.360 1.00 45.32 197 ASP A C 1
ATOM 1324 O O . ASP A 1 179 ? 41.227 54.778 -20.476 1.00 45.01 197 ASP A O 1
ATOM 1329 N N . LEU A 1 180 ? 40.291 53.184 -19.182 1.00 40.13 198 LEU A N 1
ATOM 1330 C CA . LEU A 1 180 ? 40.855 53.681 -17.932 1.00 38.66 198 LEU A CA 1
ATOM 1331 C C . LEU A 1 180 ? 41.360 52.528 -17.081 1.00 39.68 198 LEU A C 1
ATOM 1332 O O . LEU A 1 180 ? 40.832 51.420 -17.220 1.00 37.69 198 LEU A O 1
ATOM 1337 N N . PRO A 1 181 ? 42.335 52.748 -16.155 1.00 35.33 199 PRO A N 1
ATOM 1338 C CA . PRO A 1 181 ? 42.745 51.646 -15.260 1.00 33.81 199 PRO A CA 1
ATOM 1339 C C . PRO A 1 181 ? 41.611 51.278 -14.307 1.00 36.73 199 PRO A C 1
ATOM 1340 O O . PRO A 1 181 ? 40.659 52.041 -14.160 1.00 36.73 199 PRO A O 1
ATOM 1344 N N . VAL A 1 182 ? 41.695 50.111 -13.680 1.00 33.23 200 VAL A N 1
ATOM 1345 C CA . VAL A 1 182 ? 40.712 49.691 -12.680 1.00 33.55 200 VAL A CA 1
ATOM 1346 C C . VAL A 1 182 ? 40.687 50.751 -11.545 1.00 37.96 200 VAL A C 1
ATOM 1347 O O . VAL A 1 182 ? 41.741 51.127 -11.037 1.00 36.98 200 VAL A O 1
ATOM 1351 N N . LYS A 1 183 ? 39.498 51.283 -11.222 1.00 36.13 201 LYS A N 1
ATOM 1352 C CA . LYS A 1 183 ? 39.365 52.327 -10.202 1.00 37.21 201 LYS A CA 1
ATOM 1353 C C . LYS A 1 183 ? 38.780 51.774 -8.887 1.00 41.24 201 LYS A C 1
ATOM 1354 O O . LYS A 1 183 ? 38.701 52.500 -7.910 1.00 41.11 201 LYS A O 1
ATOM 1360 N N . GLU A 1 184 ? 38.436 50.478 -8.850 1.00 38.19 202 GLU A N 1
ATOM 1361 C CA . GLU A 1 184 ? 37.863 49.810 -7.678 1.00 37.59 202 GLU A CA 1
ATOM 1362 C C . GLU A 1 184 ? 38.784 48.731 -7.098 1.00 38.98 202 GLU A C 1
ATOM 1363 O O . GLU A 1 184 ? 39.778 48.346 -7.729 1.00 38.30 202 GLU A O 1
ATOM 1369 N N . TRP A 1 185 ? 38.436 48.227 -5.898 1.00 34.32 203 TRP A N 1
ATOM 1370 C CA . TRP A 1 185 ? 39.065 47.041 -5.317 1.00 32.59 203 TRP A CA 1
ATOM 1371 C C . TRP A 1 185 ? 38.516 45.843 -6.096 1.00 34.99 203 TRP A C 1
ATOM 1372 O O . TRP A 1 185 ? 37.301 45.757 -6.303 1.00 34.19 203 TRP A O 1
ATOM 1383 N N . ILE A 1 186 ? 39.381 44.938 -6.552 1.00 31.54 204 ILE A N 1
ATOM 1384 C CA . ILE A 1 186 ? 38.907 43.748 -7.266 1.00 30.59 204 ILE A CA 1
ATOM 1385 C C . ILE A 1 186 ? 39.505 42.521 -6.583 1.00 33.35 204 ILE A C 1
ATOM 1386 O O . ILE A 1 186 ? 40.538 42.633 -5.915 1.00 32.48 204 ILE A O 1
ATOM 1391 N N . TRP A 1 187 ? 38.822 41.376 -6.690 1.00 30.03 205 TRP A N 1
ATOM 1392 C CA . TRP A 1 187 ? 39.254 40.142 -6.043 1.00 29.37 205 TRP A CA 1
ATOM 1393 C C . TRP A 1 187 ? 40.315 39.419 -6.873 1.00 33.04 205 TRP A C 1
ATOM 1394 O O . TRP A 1 187 ? 40.101 39.129 -8.056 1.00 31.58 205 TRP A O 1
ATOM 1405 N N . PHE A 1 188 ? 41.447 39.114 -6.223 1.00 28.33 206 PHE A N 1
ATOM 1406 C CA . PHE A 1 188 ? 42.560 38.380 -6.801 1.00 26.72 206 PHE A CA 1
ATOM 1407 C C . PHE A 1 188 ? 42.556 36.981 -6.157 1.00 30.40 206 PHE A C 1
ATOM 1408 O O . PHE A 1 188 ? 42.880 36.834 -4.980 1.00 28.56 206 PHE A O 1
ATOM 1416 N N . ASP A 1 189 ? 42.148 35.968 -6.930 1.00 28.34 207 ASP A N 1
ATOM 1417 C CA . ASP A 1 189 ? 42.091 34.583 -6.478 1.00 27.97 207 ASP A CA 1
ATOM 1418 C C . ASP A 1 189 ? 43.529 34.021 -6.411 1.00 30.91 207 ASP A C 1
ATOM 1419 O O . ASP A 1 189 ? 44.230 33.966 -7.430 1.00 30.19 207 ASP A O 1
ATOM 1424 N N . LEU A 1 190 ? 43.955 33.606 -5.197 1.00 26.17 208 LEU A N 1
ATOM 1425 C CA . LEU A 1 190 ? 45.317 33.134 -4.963 1.00 24.76 208 LEU A CA 1
ATOM 1426 C C . LEU A 1 190 ? 45.374 31.634 -4.704 1.00 28.00 208 LEU A C 1
ATOM 1427 O O . LEU A 1 190 ? 46.466 31.093 -4.579 1.00 27.85 208 LEU A O 1
ATOM 1432 N N . THR A 1 191 ? 44.217 30.933 -4.750 1.00 26.42 209 THR A N 1
ATOM 1433 C CA . THR A 1 191 ? 44.160 29.455 -4.614 1.00 26.68 209 THR A CA 1
ATOM 1434 C C . THR A 1 191 ? 44.991 28.744 -5.733 1.00 30.14 209 THR A C 1
ATOM 1435 O O . THR A 1 191 ? 45.531 27.671 -5.445 1.00 29.18 209 THR A O 1
ATOM 1439 N N . PRO A 1 192 ? 45.216 29.333 -6.950 1.00 26.53 210 PRO A N 1
ATOM 1440 C CA . PRO A 1 192 ? 46.073 28.646 -7.954 1.00 26.44 210 PRO A CA 1
ATOM 1441 C C . PRO A 1 192 ? 47.544 28.496 -7.522 1.00 30.34 210 PRO A C 1
ATOM 1442 O O . PRO A 1 192 ? 48.280 27.748 -8.151 1.00 30.09 210 PRO A O 1
ATOM 1446 N N . LEU A 1 193 ? 47.966 29.187 -6.444 1.00 27.45 211 LEU A N 1
ATOM 1447 C CA . LEU A 1 193 ? 49.333 29.080 -5.915 1.00 27.34 211 LEU A CA 1
ATOM 1448 C C . LEU A 1 193 ? 49.512 27.765 -5.161 1.00 31.86 211 LEU A C 1
ATOM 1449 O O . LEU A 1 193 ? 50.625 27.459 -4.720 1.00 31.89 211 LEU A O 1
ATOM 1454 N N . GLN A 1 194 ? 48.418 26.982 -5.011 1.00 28.30 212 GLN A N 1
ATOM 1455 C CA . GLN A 1 194 ? 48.441 25.654 -4.393 1.00 28.73 212 GLN A CA 1
ATOM 1456 C C . GLN A 1 194 ? 48.760 25.791 -2.888 1.00 34.80 212 GLN A C 1
ATOM 1457 O O . GLN A 1 194 ? 48.146 26.645 -2.252 1.00 35.59 212 GLN A O 1
ATOM 1463 N N . ASN A 1 195 ? 49.649 24.977 -2.299 1.00 33.22 213 ASN A N 1
ATOM 1464 C CA . ASN A 1 195 ? 49.836 25.101 -0.843 1.00 33.36 213 ASN A CA 1
ATOM 1465 C C . ASN A 1 195 ? 50.990 26.019 -0.468 1.00 35.93 213 ASN A C 1
ATOM 1466 O O . ASN A 1 195 ? 51.654 25.772 0.542 1.00 39.14 213 ASN A O 1
ATOM 1471 N N . ALA A 1 196 ? 51.189 27.103 -1.233 1.00 28.34 214 ALA A N 1
ATOM 1472 C CA . ALA A 1 196 ? 52.239 28.097 -0.998 1.00 26.70 214 ALA A CA 1
ATOM 1473 C C . ALA A 1 196 ? 52.293 28.578 0.458 1.00 30.31 214 ALA A C 1
ATOM 1474 O O . ALA A 1 196 ? 51.252 28.856 1.061 1.00 28.72 214 ALA A O 1
ATOM 1476 N N . VAL A 1 197 ? 53.507 28.686 0.990 1.00 27.19 215 VAL A N 1
ATOM 1477 C CA A VAL A 1 197 ? 53.805 29.201 2.330 0.50 27.35 215 VAL A CA 1
ATOM 1478 C CA B VAL A 1 197 ? 53.665 29.252 2.328 0.50 27.44 215 VAL A CA 1
ATOM 1479 C C . VAL A 1 197 ? 54.280 30.653 2.153 1.00 31.50 215 VAL A C 1
ATOM 1480 O O . VAL A 1 197 ? 53.948 31.546 2.928 1.00 31.96 215 VAL A O 1
ATOM 1487 N N . LYS A 1 198 ? 55.065 30.866 1.086 1.00 27.56 216 LYS A N 1
ATOM 1488 C CA . LYS A 1 198 ? 55.647 32.160 0.752 1.00 26.56 216 LYS A CA 1
ATOM 1489 C C . LYS A 1 198 ? 55.006 32.691 -0.514 1.00 29.61 216 LYS A C 1
ATOM 1490 O O . LYS A 1 198 ? 54.798 31.936 -1.458 1.00 30.25 216 LYS A O 1
ATOM 1496 N N . VAL A 1 199 ? 54.636 33.968 -0.525 1.00 26.50 217 VAL A N 1
ATOM 1497 C CA . VAL A 1 199 ? 54.004 34.554 -1.711 1.00 26.18 217 VAL A CA 1
ATOM 1498 C C . VAL A 1 199 ? 54.682 35.877 -2.044 1.00 28.85 217 VAL A C 1
ATOM 1499 O O . VAL A 1 199 ? 54.674 36.812 -1.239 1.00 27.43 217 VAL A O 1
ATOM 1503 N N . LYS A 1 200 ? 55.223 35.949 -3.265 1.00 25.92 218 LYS A N 1
ATOM 1504 C CA . LYS A 1 200 ? 55.841 37.145 -3.808 1.00 24.41 218 LYS A CA 1
ATOM 1505 C C . LYS A 1 200 ? 54.841 37.836 -4.732 1.00 28.09 218 LYS A C 1
ATOM 1506 O O . LYS A 1 200 ? 54.254 37.180 -5.582 1.00 27.95 218 LYS A O 1
ATOM 1512 N N . PHE A 1 201 ? 54.671 39.156 -4.592 1.00 26.26 219 PHE A N 1
ATOM 1513 C CA . PHE A 1 201 ? 53.808 39.970 -5.458 1.00 25.66 219 PHE A CA 1
ATOM 1514 C C . PHE A 1 201 ? 54.676 40.894 -6.272 1.00 29.83 219 PHE A C 1
ATOM 1515 O O . PHE A 1 201 ? 55.385 41.722 -5.692 1.00 29.23 219 PHE A O 1
ATOM 1523 N N . ILE A 1 202 ? 54.666 40.729 -7.610 1.00 26.63 220 ILE A N 1
ATOM 1524 C CA . ILE A 1 202 ? 55.463 41.585 -8.498 1.00 27.10 220 ILE A CA 1
ATOM 1525 C C . ILE A 1 202 ? 54.547 42.337 -9.494 1.00 30.04 220 ILE A C 1
ATOM 1526 O O . ILE A 1 202 ? 53.852 41.685 -10.290 1.00 29.39 220 ILE A O 1
ATOM 1531 N N . PRO A 1 203 ? 54.619 43.696 -9.528 1.00 25.18 221 PRO A N 1
ATOM 1532 C CA . PRO A 1 203 ? 53.874 44.437 -10.549 1.00 24.85 221 PRO A CA 1
ATOM 1533 C C . PRO A 1 203 ? 54.686 44.541 -11.855 1.00 30.01 221 PRO A C 1
ATOM 1534 O O . PRO A 1 203 ? 55.911 44.381 -11.868 1.00 29.67 221 PRO A O 1
ATOM 1538 N N . ASP A 1 204 ? 53.992 44.770 -12.960 1.00 26.85 222 ASP A N 1
ATOM 1539 C CA . ASP A 1 204 ? 54.596 44.968 -14.284 1.00 26.25 222 ASP A CA 1
ATOM 1540 C C . ASP A 1 204 ? 53.663 45.848 -15.100 1.00 32.14 222 ASP A C 1
ATOM 1541 O O . ASP A 1 204 ? 52.469 45.964 -14.789 1.00 32.59 222 ASP A O 1
ATOM 1546 N N . SER A 1 205 ? 54.236 46.547 -16.068 1.00 29.60 223 SER A N 1
ATOM 1547 C CA . SER A 1 205 ? 53.533 47.488 -16.926 1.00 29.83 223 SER A CA 1
ATOM 1548 C C . SER A 1 205 ? 54.090 47.404 -18.327 1.00 34.23 223 SER A C 1
ATOM 1549 O O . SER A 1 205 ? 55.259 47.065 -18.508 1.00 33.99 223 SER A O 1
ATOM 1552 N N . SER A 1 206 ? 53.255 47.711 -19.314 1.00 29.84 224 SER A N 1
ATOM 1553 C CA . SER A 1 206 ? 53.643 47.757 -20.716 1.00 30.24 224 SER A CA 1
ATOM 1554 C C . SER A 1 206 ? 54.584 48.946 -20.910 1.00 36.49 224 SER A C 1
ATOM 1555 O O . SER A 1 206 ? 55.405 48.928 -21.819 1.00 38.13 224 SER A O 1
ATOM 1558 N N . ASP A 1 207 ? 54.481 49.968 -20.021 1.00 32.74 225 ASP A N 1
ATOM 1559 C CA . ASP A 1 207 ? 55.355 51.141 -20.017 1.00 32.47 225 ASP A CA 1
ATOM 1560 C C . ASP A 1 207 ? 56.596 50.793 -19.187 1.00 36.92 225 ASP A C 1
ATOM 1561 O O . ASP A 1 207 ? 56.663 51.046 -17.982 1.00 35.68 225 ASP A O 1
ATOM 1566 N N . LYS A 1 208 ? 57.556 50.167 -19.854 1.00 35.04 226 LYS A N 1
ATOM 1567 C CA . LYS A 1 208 ? 58.797 49.702 -19.251 1.00 34.96 226 LYS A CA 1
ATOM 1568 C C . LYS A 1 208 ? 59.929 49.729 -20.275 1.00 40.40 226 LYS A C 1
ATOM 1569 O O . LYS A 1 208 ? 59.686 49.827 -21.485 1.00 39.10 226 LYS A O 1
ATOM 1575 N N . ASN A 1 209 ? 61.157 49.596 -19.781 1.00 38.74 227 ASN A N 1
ATOM 1576 C CA . ASN A 1 209 ? 62.363 49.524 -20.602 1.00 41.36 227 ASN A CA 1
ATOM 1577 C C . ASN A 1 209 ? 63.330 48.453 -19.993 1.00 50.65 227 ASN A C 1
ATOM 1578 O O . ASN A 1 209 ? 62.879 47.640 -19.178 1.00 49.24 227 ASN A O 1
ATOM 1583 N N . GLU A 1 210 ? 64.637 48.478 -20.380 1.00 51.73 228 GLU A N 1
ATOM 1584 C CA A GLU A 1 210 ? 65.687 47.565 -19.903 0.50 52.13 228 GLU A CA 1
ATOM 1585 C CA B GLU A 1 210 ? 65.644 47.527 -19.896 0.50 52.16 228 GLU A CA 1
ATOM 1586 C C . GLU A 1 210 ? 65.887 47.660 -18.382 1.00 56.02 228 GLU A C 1
ATOM 1587 O O . GLU A 1 210 ? 66.190 46.660 -17.744 1.00 56.20 228 GLU A O 1
ATOM 1598 N N . TYR A 1 211 ? 65.747 48.875 -17.814 1.00 53.05 229 TYR A N 1
ATOM 1599 C CA . TYR A 1 211 ? 65.950 49.156 -16.387 1.00 53.54 229 TYR A CA 1
ATOM 1600 C C . TYR A 1 211 ? 64.794 48.688 -15.495 1.00 55.96 229 TYR A C 1
ATOM 1601 O O . TYR A 1 211 ? 64.974 48.575 -14.280 1.00 56.15 229 TYR A O 1
ATOM 1610 N N . GLY A 1 212 ? 63.627 48.461 -16.092 1.00 49.77 230 GLY A N 1
ATOM 1611 C CA . GLY A 1 212 ? 62.410 48.077 -15.384 1.00 46.44 230 GLY A CA 1
ATOM 1612 C C . GLY A 1 212 ? 61.209 48.895 -15.823 1.00 45.04 230 GLY A C 1
ATOM 1613 O O . GLY A 1 212 ? 61.239 49.556 -16.868 1.00 43.39 230 GLY A O 1
ATOM 1622 N N . ASN A 1 214 ? 58.271 51.880 -15.832 1.00 32.22 232 ASN A N 1
ATOM 1623 C CA . ASN A 1 214 ? 58.228 53.338 -15.711 1.00 32.46 232 ASN A CA 1
ATOM 1624 C C . ASN A 1 214 ? 57.033 53.760 -14.862 1.00 35.25 232 ASN A C 1
ATOM 1625 O O . ASN A 1 214 ? 57.167 54.691 -14.053 1.00 35.43 232 ASN A O 1
ATOM 1630 N N . THR A 1 215 ? 55.874 53.057 -15.005 1.00 29.88 233 THR A N 1
ATOM 1631 C CA . THR A 1 215 ? 54.694 53.295 -14.146 1.00 29.96 233 THR A CA 1
ATOM 1632 C C . THR A 1 215 ? 55.082 52.925 -12.718 1.00 33.97 233 THR A C 1
ATOM 1633 O O . THR A 1 215 ? 55.872 51.985 -12.550 1.00 33.61 233 THR A O 1
ATOM 1637 N N . ALA A 1 216 ? 54.559 53.634 -11.697 1.00 31.12 234 ALA A N 1
ATOM 1638 C CA . ALA A 1 216 ? 54.907 53.322 -10.294 1.00 30.09 234 ALA A CA 1
ATOM 1639 C C . ALA A 1 216 ? 54.703 51.838 -9.985 1.00 31.83 234 ALA A C 1
ATOM 1640 O O . ALA A 1 216 ? 53.701 51.262 -10.405 1.00 30.53 234 ALA A O 1
ATOM 1642 N N . SER A 1 217 ? 55.666 51.221 -9.277 1.00 28.34 235 SER A N 1
ATOM 1643 C CA . SER A 1 217 ? 55.621 49.809 -8.868 1.00 27.37 235 SER A CA 1
ATOM 1644 C C . SER A 1 217 ? 54.851 49.664 -7.526 1.00 31.64 235 SER A C 1
ATOM 1645 O O . SER A 1 217 ? 55.091 48.734 -6.738 1.00 29.96 235 SER A O 1
ATOM 1648 N N . TYR A 1 218 ? 53.892 50.586 -7.303 1.00 30.01 236 TYR A N 1
ATOM 1649 C CA . TYR A 1 218 ? 53.050 50.675 -6.101 1.00 29.49 236 TYR A CA 1
ATOM 1650 C C . TYR A 1 218 ? 51.635 50.211 -6.383 1.00 32.96 236 TYR A C 1
ATOM 1651 O O . TYR A 1 218 ? 51.058 50.570 -7.408 1.00 32.57 236 TYR A O 1
ATOM 1660 N N . PHE A 1 219 ? 51.065 49.422 -5.470 1.00 28.76 237 PHE A N 1
ATOM 1661 C CA . PHE A 1 219 ? 49.684 48.939 -5.579 1.00 27.12 237 PHE A CA 1
ATOM 1662 C C . PHE A 1 219 ? 49.217 48.643 -4.162 1.00 31.73 237 PHE A C 1
ATOM 1663 O O . PHE A 1 219 ? 49.981 48.864 -3.202 1.00 30.51 237 PHE A O 1
ATOM 1671 N N . CYS A 1 220 ? 47.945 48.250 -4.004 1.00 29.39 238 CYS A N 1
ATOM 1672 C CA . CYS A 1 220 ? 47.389 48.058 -2.671 1.00 29.55 238 CYS A CA 1
ATOM 1673 C C . CYS A 1 220 ? 46.673 46.748 -2.557 1.00 31.13 238 CYS A C 1
ATOM 1674 O O . CYS A 1 220 ? 46.076 46.287 -3.522 1.00 31.67 238 CYS A O 1
ATOM 1677 N N . LEU A 1 221 ? 46.668 46.204 -1.335 1.00 28.85 239 LEU A N 1
ATOM 1678 C CA . LEU A 1 221 ? 45.983 44.977 -0.928 1.00 28.04 239 LEU A CA 1
ATOM 1679 C C . LEU A 1 221 ? 45.151 45.219 0.296 1.00 32.59 239 LEU A C 1
ATOM 1680 O O . LEU A 1 221 ? 45.541 45.988 1.176 1.00 31.47 239 LEU A O 1
ATOM 1685 N N . ASP A 1 222 ? 44.027 44.506 0.389 1.00 29.70 240 ASP A N 1
ATOM 1686 C CA . ASP A 1 222 ? 43.162 44.570 1.563 1.00 29.70 240 ASP A CA 1
ATOM 1687 C C . ASP A 1 222 ? 42.324 43.296 1.622 1.00 32.11 240 ASP A C 1
ATOM 1688 O O . ASP A 1 222 ? 42.150 42.627 0.599 1.00 29.41 240 ASP A O 1
ATOM 1693 N N . GLY A 1 223 ? 41.833 42.970 2.816 1.00 28.71 241 GLY A N 1
ATOM 1694 C CA . GLY A 1 223 ? 41.038 41.771 3.045 1.00 28.96 241 GLY A CA 1
ATOM 1695 C C . GLY A 1 223 ? 41.762 40.501 2.637 1.00 32.25 241 GLY A C 1
ATOM 1696 O O . GLY A 1 223 ? 41.170 39.628 1.998 1.00 32.56 241 GLY A O 1
ATOM 1697 N N . ILE A 1 224 ? 43.064 40.417 2.960 1.00 28.90 242 ILE A N 1
ATOM 1698 C CA . ILE A 1 224 ? 43.906 39.238 2.696 1.00 27.98 242 ILE A CA 1
ATOM 1699 C C . ILE A 1 224 ? 43.271 38.062 3.451 1.00 31.34 242 ILE A C 1
ATOM 1700 O O . ILE A 1 224 ? 43.119 38.116 4.683 1.00 29.33 242 ILE A O 1
ATOM 1705 N N . THR A 1 225 ? 42.815 37.053 2.686 1.00 27.55 243 THR A N 1
ATOM 1706 C CA . THR A 1 225 ? 42.045 35.947 3.231 1.00 27.40 243 THR A CA 1
ATOM 1707 C C . THR A 1 225 ? 42.807 34.644 3.150 1.00 31.09 243 THR A C 1
ATOM 1708 O O . THR A 1 225 ? 43.362 34.271 2.115 1.00 29.35 243 THR A O 1
ATOM 1712 N N . LEU A 1 226 ? 42.784 33.944 4.273 1.00 29.18 244 LEU A N 1
ATOM 1713 C CA . LEU A 1 226 ? 43.377 32.634 4.466 1.00 28.31 244 LEU A CA 1
ATOM 1714 C C . LEU A 1 226 ? 42.279 31.610 4.543 1.00 33.77 244 LEU A C 1
ATOM 1715 O O . LEU A 1 226 ? 41.226 31.885 5.110 1.00 33.61 244 LEU A O 1
ATOM 1720 N N . ILE A 1 227 ? 42.519 30.431 3.979 1.00 31.16 245 ILE A N 1
ATOM 1721 C CA . ILE A 1 227 ? 41.572 29.315 4.058 1.00 31.52 245 ILE A CA 1
ATOM 1722 C C . ILE A 1 227 ? 42.367 28.101 4.580 1.00 35.56 245 ILE A C 1
ATOM 1723 O O . ILE A 1 227 ? 43.526 27.931 4.187 1.00 33.57 245 ILE A O 1
ATOM 1728 N N . GLU A 1 228 ? 41.779 27.275 5.456 1.00 35.65 246 GLU A N 1
ATOM 1729 C CA A GLU A 1 228 ? 42.433 26.079 5.981 0.50 36.14 246 GLU A CA 1
ATOM 1730 C CA B GLU A 1 228 ? 42.596 26.172 5.922 0.50 37.03 246 GLU A CA 1
ATOM 1731 C C . GLU A 1 228 ? 42.675 25.045 4.872 1.00 42.44 246 GLU A C 1
ATOM 1732 O O . GLU A 1 228 ? 41.753 24.794 4.074 1.00 43.07 246 GLU A O 1
ATOM 1743 N N . LYS A 1 229 ? 43.884 24.464 4.803 1.00 39.72 247 LYS A N 1
ATOM 1744 C CA . LYS A 1 229 ? 44.240 23.416 3.845 1.00 42.32 247 LYS A CA 1
ATOM 1745 C C . LYS A 1 229 ? 43.521 22.098 4.189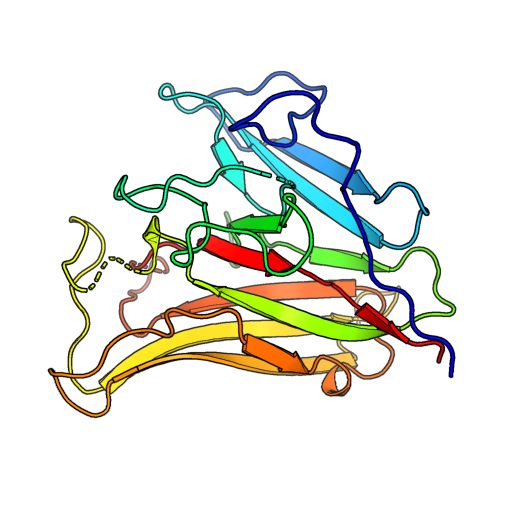 1.00 54.90 247 LYS A C 1
ATOM 1746 O O . LYS A 1 229 ? 43.239 21.857 5.392 1.00 55.00 247 LYS A O 1
#

Nearest PDB structures (foldseek):
  4jqr-assembly1_A  TM=1.005E+00  e=3.084E-46  Bacteroides caccae ATCC 43185
  9fct-assembly1_A  TM=8.615E-01  e=2.377E-22  Bacteroides thetaiotaomicron VPI-5482
  8zuh-assembly2_C  TM=3.576E-01  e=3.888E-02  Bos taurus
  3fbm-assembly1_A  TM=2.441E-01  e=1.333E-01  Infectious bursal disease virus
  7vrn-assembly1_A  TM=2.306E-01  e=2.469E-01  Infectious bursal disease virus

Foldseek 3Di:
DDKDFFDQPPVDPDAQDKDDDPDDAELPAWDKDWDATPVRFKIKIKTWHCNPPDIDIAAKMKAQQPLDPQQALAFVLSAAPPDRMWMKHQFDDDDSTDWIKMFGRPLLWAWQWWWKGFGSNLLCCPHDVQRHRDFAAKWKKKKK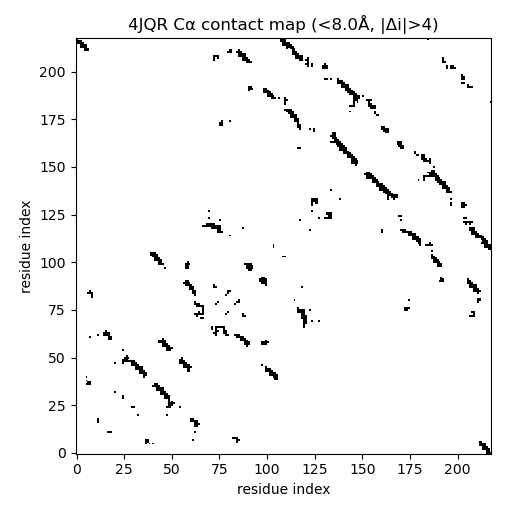WFAAPVRHTQFIFMDIQDHHNGRPGGGNRDTDIGGPCRSPSGRMMIIWMAIPRADPVGGRGRMIIIGRGMIDGD

Solvent-accessible surface area: 10596 Å² total

Secondary structure (DSSP, 8-state):
--EEE---TTS--SSS-----SS---SS--EEEEEE-TTS-EEEEEEEEESSSSEEEEEEE------SSTT--SBTTSS-SSSS--EEEE---STT---EEEEESSTTEEEEEEEEEEBTTT------SSS----TT-EEEEEEEEE-TTS-EEEEEEEEEEE-SSTT-----S-EEEE-GGGTT-SEEEEEEEESS--TT----SEEEEEEEEEEE-

B-factor: mean 41.25, std 14.46, range [23.25, 118.76]

Sequence (218 aa):
KNEVVVSFENLLTEENSQFIADGTPNNQAFQETDFKDPKNLINFNHYYADWGSGYSFAGFSYNITDNQTANSPAPITGKAKIGSVYIGVDSTDGEYGTPAILTILDTNYKLKGTWIANSTWAYGIQGDGYARAFKAGDWYKVTATGYDEAGNETGKAEILLANYKTDNDLPVKEWIWFDLTPLQNAVVKVKFIPDSSDKNEEYGNTASYFCLDGITLIEEK